Protein AF-A0A7S4CDP2-F1 (afdb_monomer_lite)

Organism: NCBI:txid73025

Secondary structure (DSSP, 8-state):
---PPPPP-HHHHHHHHGGGT-EEEEE-----SS-EEEE-SSEEEEEEE-SS-EEEEETTEEEEEPTT-EEEE-TT-EEEEE-SSS---EEEEEEESSS----HHHHHHHHHHHHHH----EE-S-EEE--TT-SSEEEES--TTSHHHHTT--TTPEEEEETTEE--SHHHHHHHHHHH--TTSEEEEEEEEEPTTSS-EEEEEEEEE-EE------TT------SHHHHHHHHH-HHHHHHHHHHHSTT-SSTTS-EEEHHHHHHHHHHHS-HHHHTT--HHHHHHHHHHH-TT-SSEEETTTHHHHHHHHHHHHHH-

Foldseek 3Di:
DDDWDDFDPPVVVVVVCVVVQWDKDKDKDQQDQDWDKDAAAFWKKKKAFGTAWKWKAWPNDIDIHGHGDIDIDGHRTMMIIGGPDRITMMMMIIHGPADDPDPVVVCCVQCVCCVVPNDWFWDQQWDWDAPVPHQWIFTHRRDCVGQVNVQVDDGRWTWQDKQPHGDSDDVSVVCCSVPPPDQQAWMKTWTWDQDPPDNDIDIDITTTHTHTDPDDQQPPLPDQQPDLVSLVVVLVCLVVLLVVLCSRVPDDVDQQNDWQALVSVVVVCPVRHPPLLVVPCDPVQLVVLQCQQCVVSPRIHTSVSRSSSSSSSSVVSSVD

Sequence (320 aa):
AGKYAPPVDTHAVYEQWRPLGWISGTFSEAVTQDWTRVQCDTAHHLLVAVEQPLIVRCGDAVEHLKPGDEVFVPAGHKYDVRSDFAACRYIFGVQPCTPPVLPMEFVNEAWGPVQAHGLRLPWLGFSVERPKFASVLQLKDVLPGGPAGRMALAEGDELVALAGIDVPGLEAYRRVLRCRVEVGSAVHVHVRRKVPQSDEWMEVAVLVDVEYKEKEPPDCLGTTVASASEAEALTQDKKKLGKIARTLFPKADCDDCQALSRSEFAAFVQSWLPEILTTDLDSKTVAKAFARGDKDRSGYITVRDFPLVLDALLAAAVAA

InterPro domains:
  IPR001478 PDZ domain [PS50106] (124-170)
  IPR001478 PDZ domain [SM00228] (122-195)
  IPR002048 EF-hand domain [PS50222] (281-316)
  IPR011992 EF-hand domain pair [SSF47473] (245-310)
  IPR018247 EF-Hand 1, calcium-binding site [PS00018] (294-306)
  IPR036034 PDZ superfamily [G3DSA:2.30.42.10] (121-203)
  IPR036034 PDZ superfamily [SSF50156] (123-205)

pLDDT: mean 76.2, std 17.27, range [33.62, 98.31]

Structure (mmCIF, N/CA/C/O backbone):
data_AF-A0A7S4CDP2-F1
#
_entry.id   AF-A0A7S4CDP2-F1
#
loop_
_atom_site.group_PDB
_atom_site.id
_atom_site.type_symbol
_atom_site.label_atom_id
_atom_site.label_alt_id
_atom_site.label_comp_id
_atom_site.label_asym_id
_atom_site.label_entity_id
_atom_site.label_seq_id
_atom_site.pdbx_PDB_ins_code
_atom_site.Cartn_x
_atom_site.Cartn_y
_atom_site.Cartn_z
_atom_site.occupancy
_atom_site.B_iso_or_equiv
_atom_site.auth_seq_id
_atom_site.auth_comp_id
_atom_site.auth_asym_id
_atom_site.auth_atom_id
_atom_site.pdbx_PDB_model_num
ATOM 1 N N . ALA A 1 1 ? -11.370 -46.191 -22.308 1.00 38.50 1 ALA A N 1
ATOM 2 C CA . ALA A 1 1 ? -11.655 -44.887 -21.681 1.00 38.50 1 ALA A CA 1
ATOM 3 C C . ALA A 1 1 ? -10.735 -44.745 -20.475 1.00 38.50 1 ALA A C 1
ATOM 5 O O . ALA A 1 1 ? -10.952 -45.418 -19.474 1.00 38.50 1 ALA A O 1
ATOM 6 N N . GLY A 1 2 ? -9.622 -44.024 -20.638 1.00 39.44 2 GLY A N 1
ATOM 7 C CA . GLY A 1 2 ? -8.630 -43.843 -19.577 1.00 39.44 2 GLY A CA 1
ATOM 8 C C . GLY A 1 2 ? -9.199 -42.975 -18.458 1.00 39.44 2 GLY A C 1
ATOM 9 O O . GLY A 1 2 ? -9.919 -42.019 -18.730 1.00 39.44 2 GLY A O 1
ATOM 10 N N . LYS A 1 3 ? -8.915 -43.341 -17.206 1.00 36.97 3 LYS A N 1
ATOM 11 C CA . LYS A 1 3 ? -9.231 -42.533 -16.027 1.00 36.97 3 LYS A CA 1
ATOM 12 C C . LYS A 1 3 ? -8.381 -41.261 -16.082 1.00 36.97 3 LYS A C 1
ATOM 14 O O . LYS A 1 3 ? -7.233 -41.289 -15.650 1.00 36.97 3 LYS A O 1
ATOM 19 N N . TYR A 1 4 ? -8.909 -40.180 -16.645 1.00 45.56 4 TYR A N 1
ATOM 20 C CA . TYR A 1 4 ? -8.346 -38.860 -16.380 1.00 45.56 4 TYR A CA 1
ATOM 21 C C . TYR A 1 4 ? -8.522 -38.582 -14.883 1.00 45.56 4 TYR A C 1
ATOM 23 O O . TYR A 1 4 ? -9.537 -38.976 -14.297 1.00 45.56 4 TYR A O 1
ATOM 31 N N . ALA A 1 5 ? -7.516 -37.981 -14.247 1.00 45.69 5 ALA A N 1
ATOM 32 C CA . ALA A 1 5 ? -7.688 -37.468 -12.895 1.00 45.69 5 ALA A CA 1
ATOM 33 C C . ALA A 1 5 ? -8.883 -36.494 -12.894 1.00 45.69 5 ALA A C 1
ATOM 35 O O . ALA A 1 5 ? -9.152 -35.878 -13.933 1.00 45.69 5 ALA A O 1
ATOM 36 N N . PRO A 1 6 ? -9.635 -36.366 -11.786 1.00 50.75 6 PRO A N 1
ATOM 37 C CA . PRO A 1 6 ? -10.623 -35.301 -11.687 1.00 50.75 6 PRO A CA 1
ATOM 38 C C . PRO A 1 6 ? -9.934 -33.967 -12.015 1.00 50.75 6 PRO A C 1
ATOM 40 O O . PRO A 1 6 ? -8.813 -33.754 -11.545 1.00 50.75 6 PRO A O 1
ATOM 43 N N . PRO A 1 7 ? -10.546 -33.114 -12.856 1.00 57.75 7 PRO A N 1
ATOM 44 C CA . PRO A 1 7 ? -9.942 -31.848 -13.241 1.00 57.75 7 PRO A CA 1
ATOM 45 C C . PRO A 1 7 ? -9.600 -31.062 -11.979 1.00 57.75 7 PRO A C 1
ATOM 47 O O . PRO A 1 7 ? -10.435 -30.931 -11.081 1.00 57.75 7 PRO A O 1
ATOM 50 N N . VAL A 1 8 ? -8.357 -30.586 -11.900 1.00 61.09 8 VAL A N 1
ATOM 51 C CA . VAL A 1 8 ? -7.931 -29.717 -10.805 1.00 61.09 8 VAL A CA 1
ATOM 52 C C . VAL A 1 8 ? -8.802 -28.465 -10.853 1.00 61.09 8 VAL A C 1
ATOM 54 O O . VAL A 1 8 ? -8.907 -27.816 -11.896 1.00 61.09 8 VAL A O 1
ATOM 57 N N . ASP A 1 9 ? -9.452 -28.144 -9.734 1.00 73.44 9 ASP A N 1
ATOM 58 C CA . ASP A 1 9 ? -10.219 -26.912 -9.606 1.00 73.44 9 ASP A CA 1
ATOM 59 C C . ASP A 1 9 ? -9.241 -25.734 -9.632 1.00 73.44 9 ASP A C 1
ATOM 61 O O . ASP A 1 9 ? -8.595 -25.404 -8.635 1.00 73.44 9 ASP A O 1
ATOM 65 N N . THR A 1 10 ? -9.119 -25.112 -10.805 1.00 67.00 10 THR A N 1
ATOM 66 C CA . THR A 1 10 ? -8.245 -23.961 -11.018 1.00 67.00 10 THR A CA 1
ATOM 67 C C . THR A 1 10 ? -8.545 -22.859 -10.006 1.00 67.00 10 THR A C 1
ATOM 69 O O . THR A 1 10 ? -7.612 -22.265 -9.481 1.00 67.00 10 THR A O 1
ATOM 72 N N . HIS A 1 11 ? -9.823 -22.622 -9.673 1.00 70.12 11 HIS A N 1
ATOM 73 C CA . HIS A 1 11 ? -10.229 -21.604 -8.700 1.00 70.12 11 HIS A CA 1
ATOM 74 C C . HIS A 1 11 ? -9.733 -21.940 -7.290 1.00 70.12 11 HIS A C 1
ATOM 76 O O . HIS A 1 11 ? -9.242 -21.060 -6.586 1.00 70.12 11 HIS A O 1
ATOM 82 N N . ALA A 1 12 ? -9.804 -23.207 -6.881 1.00 71.06 12 ALA A N 1
ATOM 83 C CA . ALA A 1 12 ? -9.259 -23.636 -5.595 1.00 71.06 12 ALA A CA 1
ATOM 84 C C . ALA A 1 12 ? -7.734 -23.437 -5.518 1.00 71.06 12 ALA A C 1
ATOM 86 O O . ALA A 1 12 ? -7.234 -22.943 -4.507 1.00 71.06 12 ALA A O 1
ATOM 87 N N . VAL A 1 13 ? -7.002 -23.743 -6.597 1.00 68.44 13 VAL A N 1
ATOM 88 C CA . VAL A 1 13 ? -5.549 -23.496 -6.680 1.00 68.44 13 VAL A CA 1
ATOM 89 C C . VAL A 1 13 ? -5.244 -21.995 -6.611 1.00 68.44 13 VAL A C 1
ATOM 91 O O . VAL A 1 13 ? -4.372 -21.583 -5.847 1.00 68.44 13 VAL A O 1
ATOM 94 N N . TYR A 1 14 ? -6.006 -21.160 -7.329 1.00 69.94 14 TYR A N 1
ATOM 95 C CA . TYR A 1 14 ? -5.896 -19.697 -7.265 1.00 69.94 14 TYR A CA 1
ATOM 96 C C . TYR A 1 14 ? -6.060 -19.165 -5.836 1.00 69.94 14 TYR A C 1
ATOM 98 O O . TYR A 1 14 ? -5.213 -18.408 -5.351 1.00 69.94 14 TYR A O 1
ATOM 106 N N . GLU A 1 15 ? -7.126 -19.575 -5.147 1.00 72.94 15 GLU A N 1
ATOM 107 C CA . GLU A 1 15 ? -7.420 -19.145 -3.777 1.00 72.94 15 GLU A CA 1
ATOM 108 C C . GLU A 1 15 ? -6.393 -19.664 -2.761 1.00 72.94 15 GLU A C 1
ATOM 110 O O . GLU A 1 15 ? -6.084 -18.969 -1.794 1.00 72.94 15 GLU A O 1
ATOM 115 N N . GLN A 1 16 ? -5.791 -20.835 -2.993 1.00 73.56 16 GLN A N 1
ATOM 116 C CA . GLN A 1 16 ? -4.707 -21.355 -2.155 1.00 73.56 16 GLN A CA 1
ATOM 117 C C . GLN A 1 16 ? -3.396 -20.575 -2.340 1.00 73.56 16 GLN A C 1
ATOM 119 O O . GLN A 1 16 ? -2.657 -20.342 -1.382 1.00 73.56 16 GLN A O 1
ATOM 124 N N . TRP A 1 17 ? -3.081 -20.183 -3.571 1.00 72.88 17 TRP A N 1
ATOM 125 C CA . TRP A 1 17 ? -1.803 -19.571 -3.934 1.00 72.88 17 TRP A CA 1
ATOM 126 C C . TRP A 1 17 ? -1.751 -18.064 -3.666 1.00 72.88 17 TRP A C 1
ATOM 128 O O . TRP A 1 17 ? -0.701 -17.518 -3.311 1.00 72.88 17 TRP A O 1
ATOM 138 N N . ARG A 1 18 ? -2.892 -17.380 -3.774 1.00 71.25 18 ARG A N 1
ATOM 139 C CA . ARG A 1 18 ? -2.993 -15.927 -3.601 1.00 71.25 18 ARG A CA 1
ATOM 140 C C . ARG A 1 18 ? -2.529 -15.426 -2.218 1.00 71.25 18 ARG A C 1
ATOM 142 O O . ARG A 1 18 ? -1.779 -14.447 -2.189 1.00 71.25 18 ARG A O 1
ATOM 149 N N . PRO A 1 19 ? -2.880 -16.054 -1.075 1.00 62.00 19 PRO A N 1
ATOM 150 C CA . PRO A 1 19 ? -2.365 -15.663 0.242 1.00 62.00 19 PRO A CA 1
ATOM 151 C C . PRO A 1 19 ? -0.847 -15.827 0.382 1.00 62.00 19 PRO A C 1
ATOM 153 O O . PRO A 1 19 ? -0.227 -15.135 1.185 1.00 62.00 19 PRO A O 1
ATOM 156 N N . LEU A 1 20 ? -0.245 -16.717 -0.412 1.00 64.12 20 LEU A N 1
ATOM 157 C CA . LEU A 1 20 ? 1.190 -17.005 -0.422 1.00 64.12 20 LEU A CA 1
ATOM 158 C C . LEU A 1 20 ? 1.982 -16.052 -1.345 1.00 64.12 20 LEU A C 1
ATOM 160 O O . LEU A 1 20 ? 3.194 -16.200 -1.505 1.00 64.12 20 LEU A O 1
ATOM 164 N N . GLY A 1 21 ? 1.312 -15.058 -1.941 1.00 66.50 21 GLY A N 1
ATOM 165 C CA . GLY A 1 21 ? 1.935 -14.038 -2.788 1.00 66.50 21 GLY A CA 1
ATOM 166 C C . GLY A 1 21 ? 2.213 -14.487 -4.223 1.00 66.50 21 GLY A C 1
ATOM 167 O O . GLY A 1 21 ? 2.986 -13.832 -4.919 1.00 66.50 21 GLY A O 1
ATOM 168 N N . TRP A 1 22 ? 1.601 -15.586 -4.668 1.00 72.19 22 TRP A N 1
ATOM 169 C CA . TRP A 1 22 ? 1.710 -16.069 -6.042 1.00 72.19 22 TRP A CA 1
ATOM 170 C C . TRP A 1 22 ? 0.665 -15.399 -6.936 1.00 72.19 22 TRP A C 1
ATOM 172 O O . TRP A 1 22 ? -0.526 -15.379 -6.618 1.00 72.19 22 TRP A O 1
ATOM 182 N N . ILE A 1 23 ? 1.106 -14.891 -8.085 1.00 71.44 23 ILE A N 1
ATOM 183 C CA . ILE A 1 23 ? 0.232 -14.471 -9.184 1.00 71.44 23 ILE A CA 1
ATOM 184 C C . ILE A 1 23 ? 0.131 -15.652 -10.132 1.00 71.44 23 ILE A C 1
ATOM 186 O O . ILE A 1 23 ? 1.155 -16.119 -10.614 1.00 71.44 23 ILE A O 1
ATOM 190 N N . SER A 1 24 ? -1.065 -16.154 -10.407 1.00 77.50 24 SER A N 1
ATOM 191 C CA . SER A 1 24 ? -1.224 -17.319 -11.277 1.00 77.50 24 SER A CA 1
ATOM 192 C C . SER A 1 24 ? -2.017 -17.014 -12.536 1.00 77.50 24 SER A C 1
ATOM 194 O O . SER A 1 24 ? -2.836 -16.099 -12.578 1.00 77.50 24 SER A O 1
ATOM 196 N N . GLY A 1 25 ? -1.797 -17.829 -13.560 1.00 71.56 25 GLY A N 1
ATOM 197 C CA . GLY A 1 25 ? -2.558 -17.846 -14.798 1.00 71.56 25 GLY A CA 1
ATOM 198 C C . GLY A 1 25 ? -2.749 -19.282 -15.277 1.00 71.56 25 GLY A C 1
ATOM 199 O O . GLY A 1 25 ? -2.046 -20.199 -14.852 1.00 71.56 25 GLY A O 1
ATOM 200 N N . THR A 1 26 ? -3.735 -19.487 -16.143 1.00 69.44 26 THR A N 1
ATOM 201 C CA . THR A 1 26 ? -3.936 -20.776 -16.807 1.00 69.44 26 THR A CA 1
ATOM 202 C C . THR A 1 26 ? -3.362 -20.646 -18.207 1.00 69.44 26 THR A C 1
ATOM 204 O O . THR A 1 26 ? -3.833 -19.811 -18.976 1.00 69.44 26 THR A O 1
ATOM 207 N N . PHE A 1 27 ? -2.360 -21.455 -18.546 1.00 67.69 27 PHE A N 1
ATOM 208 C CA . PHE A 1 27 ? -1.916 -21.573 -19.931 1.00 67.69 27 PHE A CA 1
ATOM 209 C C . PHE A 1 27 ? -2.747 -22.656 -20.614 1.00 67.69 27 PHE A C 1
ATOM 211 O O . PHE A 1 27 ? -2.788 -23.811 -20.183 1.00 67.69 27 PHE A O 1
ATOM 218 N N . SER A 1 28 ? -3.435 -22.259 -21.680 1.00 59.44 28 SER A N 1
ATOM 219 C CA . SER A 1 28 ? -4.129 -23.160 -22.594 1.00 59.44 28 SER A CA 1
ATOM 220 C C . SER A 1 28 ? -3.640 -22.880 -24.007 1.00 59.44 28 SER A C 1
ATOM 222 O O . SER A 1 28 ? -4.351 -22.289 -24.817 1.00 59.44 28 SER A O 1
ATOM 224 N N . GLU A 1 29 ? -2.403 -23.259 -24.295 1.00 56.31 29 GLU A N 1
ATOM 225 C CA . GLU A 1 29 ? -1.978 -23.406 -25.681 1.00 56.31 29 GLU A CA 1
ATOM 226 C C . GLU A 1 29 ? -2.167 -24.861 -26.099 1.00 56.31 29 GLU A C 1
ATOM 228 O O . GLU A 1 29 ? -2.104 -25.782 -25.277 1.00 56.31 29 GLU A O 1
ATOM 233 N N . ALA A 1 30 ? -2.404 -25.082 -27.392 1.00 54.41 30 ALA A N 1
ATOM 234 C CA . ALA A 1 30 ? -2.129 -26.378 -27.983 1.00 54.41 30 ALA A CA 1
ATOM 235 C C . ALA A 1 30 ? -0.618 -26.571 -27.864 1.00 54.41 30 ALA A C 1
ATOM 237 O O . ALA A 1 30 ? 0.128 -26.136 -28.737 1.00 54.41 30 ALA A O 1
ATOM 238 N N . VAL A 1 31 ? -0.166 -27.119 -26.732 1.00 53.53 31 VAL A N 1
ATOM 239 C CA . VAL A 1 31 ? 1.225 -27.514 -26.561 1.00 53.53 31 VAL A CA 1
ATOM 240 C C . VAL A 1 31 ? 1.471 -28.487 -27.697 1.00 53.53 31 VAL A C 1
ATOM 242 O O . VAL A 1 31 ? 0.891 -29.574 -27.741 1.00 53.53 31 VAL A O 1
ATOM 245 N N . THR A 1 32 ? 2.211 -28.029 -28.700 1.00 56.06 32 THR A N 1
ATOM 246 C CA . THR A 1 32 ? 2.576 -28.877 -29.819 1.00 56.06 32 THR A CA 1
ATOM 247 C C . THR A 1 32 ? 3.433 -30.010 -29.255 1.00 56.06 32 THR A C 1
ATOM 249 O O . THR A 1 32 ? 3.913 -29.960 -28.122 1.00 56.06 32 THR A O 1
ATOM 252 N N . GLN A 1 33 ? 3.677 -31.055 -30.038 1.00 65.12 33 GLN A N 1
ATOM 253 C CA . GLN A 1 33 ? 4.660 -32.071 -29.638 1.00 65.12 33 GLN A CA 1
ATOM 254 C C . GLN A 1 33 ? 6.092 -31.500 -29.523 1.00 65.12 33 GLN A C 1
ATOM 256 O O . GLN A 1 33 ? 7.023 -32.240 -29.204 1.00 65.12 33 GLN A O 1
ATOM 261 N N . ASP A 1 34 ? 6.276 -30.199 -29.765 1.00 77.50 34 ASP A N 1
ATOM 262 C CA . ASP A 1 34 ? 7.530 -29.488 -29.613 1.00 77.50 34 ASP A CA 1
ATOM 263 C C . ASP A 1 34 ? 7.663 -28.870 -28.218 1.00 77.50 34 ASP A C 1
ATOM 265 O O . ASP A 1 34 ? 6.706 -28.650 -27.480 1.00 77.50 34 ASP A O 1
ATOM 269 N N . TRP A 1 35 ? 8.907 -28.596 -27.846 1.00 81.75 35 TRP A N 1
ATOM 270 C CA . TRP A 1 35 ? 9.231 -27.944 -26.588 1.00 81.75 35 TRP A CA 1
ATOM 271 C C . TRP A 1 35 ? 8.933 -26.445 -26.661 1.00 81.75 35 TRP A C 1
ATOM 273 O O . TRP A 1 35 ? 9.545 -25.731 -27.457 1.00 81.75 35 TRP A O 1
ATOM 283 N N . THR A 1 36 ? 8.082 -25.952 -25.764 1.00 82.31 36 THR A N 1
ATOM 284 C CA . THR A 1 36 ? 7.894 -24.516 -25.543 1.00 82.31 36 THR A CA 1
ATOM 285 C C . THR A 1 36 ? 8.894 -24.039 -24.501 1.00 82.31 36 THR A C 1
ATOM 287 O O . THR A 1 36 ? 8.841 -24.448 -23.341 1.00 82.31 36 THR A O 1
ATOM 290 N N . ARG A 1 37 ? 9.820 -23.166 -24.904 1.00 85.94 37 ARG A N 1
ATOM 291 C CA . ARG A 1 37 ? 10.807 -22.576 -23.995 1.00 85.94 37 ARG A CA 1
ATOM 292 C C . ARG A 1 37 ? 10.212 -21.400 -23.234 1.00 85.94 37 ARG A C 1
ATOM 294 O O . ARG A 1 37 ? 9.768 -20.433 -23.845 1.00 85.94 37 ARG A O 1
ATOM 301 N N . VAL A 1 38 ? 10.322 -21.439 -21.912 1.00 82.00 38 VAL A N 1
ATOM 302 C CA . VAL A 1 38 ? 9.966 -20.339 -21.018 1.00 82.00 38 VAL A CA 1
ATOM 303 C C . VAL A 1 38 ? 11.221 -19.842 -20.303 1.00 82.00 38 VAL A C 1
ATOM 305 O O . VAL A 1 38 ? 12.001 -20.607 -19.731 1.00 82.00 38 VAL A O 1
ATOM 308 N N . GLN A 1 39 ? 11.434 -18.531 -20.347 1.00 79.69 39 GLN A N 1
ATOM 309 C CA . GLN A 1 39 ? 12.517 -17.865 -19.634 1.00 79.69 39 GLN A CA 1
ATOM 310 C C . GLN A 1 39 ? 11.912 -16.957 -18.571 1.00 79.69 39 GLN A C 1
ATOM 312 O O . GLN A 1 39 ? 11.115 -16.081 -18.902 1.00 79.69 39 GLN A O 1
ATOM 317 N N . CYS A 1 40 ? 12.303 -17.157 -17.311 1.00 70.38 40 CYS A N 1
ATOM 318 C CA . CYS A 1 40 ? 11.934 -16.246 -16.241 1.00 70.38 40 CYS A CA 1
ATOM 319 C C . CYS A 1 40 ? 13.163 -15.759 -15.479 1.00 70.38 40 CYS A C 1
ATOM 321 O O . CYS A 1 40 ? 13.754 -16.469 -14.666 1.00 70.38 40 CYS A O 1
ATOM 323 N N . ASP A 1 41 ? 13.542 -14.515 -15.752 1.00 74.25 41 ASP A N 1
ATOM 324 C CA . ASP A 1 41 ? 14.767 -13.930 -15.211 1.00 74.25 41 ASP A CA 1
ATOM 325 C C . ASP A 1 41 ? 14.581 -13.382 -13.786 1.00 74.25 41 ASP A C 1
ATOM 327 O O . ASP A 1 41 ? 15.553 -13.246 -13.048 1.00 74.25 41 ASP A O 1
ATOM 331 N N . THR A 1 42 ? 13.345 -13.072 -13.378 1.00 71.69 42 THR A N 1
ATOM 332 C CA . THR A 1 42 ? 13.071 -12.253 -12.179 1.00 71.69 42 THR A CA 1
ATOM 333 C C . THR A 1 42 ? 12.080 -12.858 -11.185 1.00 71.69 42 THR A C 1
ATOM 335 O O . THR A 1 42 ? 11.855 -12.269 -10.122 1.00 71.69 42 THR A O 1
ATOM 338 N N . ALA A 1 43 ? 11.490 -14.018 -11.481 1.00 77.56 43 ALA A N 1
ATOM 339 C CA . ALA A 1 43 ? 10.484 -14.621 -10.616 1.00 77.56 43 ALA A CA 1
ATOM 340 C C . ALA A 1 43 ? 10.572 -16.147 -10.547 1.00 77.56 43 ALA A C 1
ATOM 342 O O . ALA A 1 43 ? 10.967 -16.818 -11.500 1.00 77.56 43 ALA A O 1
ATOM 343 N N . HIS A 1 44 ? 10.197 -16.685 -9.390 1.00 78.06 44 HIS A N 1
ATOM 344 C CA . HIS A 1 44 ? 9.993 -18.110 -9.199 1.00 78.06 44 HIS A CA 1
ATOM 345 C C . HIS A 1 44 ? 8.725 -18.543 -9.916 1.00 78.06 44 HIS A C 1
ATOM 347 O O . HIS A 1 44 ? 7.724 -17.828 -9.895 1.00 78.06 44 HIS A O 1
ATOM 353 N N . HIS A 1 45 ? 8.773 -19.714 -10.532 1.00 82.38 45 HIS A N 1
ATOM 354 C CA . HIS A 1 45 ? 7.636 -20.324 -11.192 1.00 82.38 45 HIS A CA 1
ATOM 355 C C . HIS A 1 45 ? 7.192 -21.566 -10.424 1.00 82.38 45 HIS A C 1
ATOM 357 O O . HIS A 1 45 ? 8.023 -22.346 -9.968 1.00 82.38 45 HIS A O 1
ATOM 363 N N . LEU A 1 46 ? 5.886 -21.761 -10.312 1.00 83.56 46 LEU A N 1
ATOM 364 C CA . LEU A 1 46 ? 5.272 -22.993 -9.831 1.00 83.56 46 LEU A CA 1
ATOM 365 C C . LEU A 1 46 ? 4.324 -23.486 -10.918 1.00 83.56 46 LEU A C 1
ATOM 367 O O . LEU A 1 46 ? 3.436 -22.753 -11.340 1.00 83.56 46 LEU A O 1
ATOM 371 N N . LEU A 1 47 ? 4.545 -24.689 -11.428 1.00 85.81 47 LEU A N 1
ATOM 372 C CA . LEU A 1 47 ? 3.769 -25.261 -12.527 1.00 85.81 47 LEU A CA 1
ATOM 373 C C . LEU A 1 47 ? 2.936 -26.415 -11.985 1.00 85.81 47 LEU A C 1
ATOM 375 O O . LEU A 1 47 ? 3.501 -27.288 -11.334 1.00 85.81 47 LEU A O 1
ATOM 379 N N . VAL A 1 48 ? 1.639 -26.448 -12.294 1.00 83.44 48 VAL A N 1
ATOM 380 C CA . VAL A 1 48 ? 0.748 -27.574 -11.964 1.00 83.44 48 VAL A CA 1
ATOM 381 C C . VAL A 1 48 ? 0.145 -28.133 -13.236 1.00 83.44 48 VAL A C 1
ATOM 383 O O . VAL A 1 48 ? -0.521 -27.410 -13.983 1.00 83.44 48 VAL A O 1
ATOM 386 N N . ALA A 1 49 ? 0.331 -29.427 -13.473 1.00 84.62 49 ALA A N 1
ATOM 387 C CA . ALA A 1 49 ? -0.389 -30.119 -14.535 1.00 84.62 49 ALA A CA 1
ATOM 388 C C . ALA A 1 49 ? -1.871 -30.257 -14.139 1.00 84.62 49 ALA A C 1
ATOM 390 O O . ALA A 1 49 ? -2.178 -30.787 -13.076 1.00 84.62 49 ALA A O 1
ATOM 391 N N . VAL A 1 50 ? -2.808 -29.780 -14.967 1.00 78.00 50 VAL A N 1
ATOM 392 C CA . VAL A 1 50 ? -4.244 -29.746 -14.603 1.00 78.00 50 VAL A CA 1
ATOM 393 C C . VAL A 1 50 ? -4.992 -30.939 -15.181 1.00 78.00 50 VAL A C 1
ATOM 395 O O . VAL A 1 50 ? -5.702 -31.635 -14.462 1.00 78.00 50 VAL A O 1
ATOM 398 N N . GLU A 1 51 ? -4.859 -31.167 -16.489 1.00 77.81 51 GLU A N 1
ATOM 399 C CA . GLU A 1 51 ? -5.699 -32.133 -17.215 1.00 77.81 51 GLU A CA 1
ATOM 400 C C . GLU A 1 51 ? -4.893 -33.283 -17.824 1.00 77.81 51 GLU A C 1
ATOM 402 O O . GLU A 1 51 ? -5.349 -34.427 -17.830 1.00 77.81 51 GLU A O 1
ATOM 407 N N . GLN A 1 52 ? -3.692 -32.993 -18.329 1.00 84.19 52 GLN A N 1
ATOM 408 C CA . GLN A 1 52 ? -2.815 -33.965 -18.980 1.00 84.19 52 GLN A CA 1
ATOM 409 C C . GLN A 1 52 ? -1.417 -33.927 -18.363 1.00 84.19 52 GLN A C 1
ATOM 411 O O . GLN A 1 52 ? -1.029 -32.900 -17.802 1.00 84.19 52 GLN A O 1
ATOM 416 N N . PRO A 1 53 ? -0.651 -35.025 -18.473 1.00 87.38 53 PRO A N 1
ATOM 417 C CA . PRO A 1 53 ? 0.748 -35.024 -18.099 1.00 87.38 53 PRO A CA 1
ATOM 418 C C . PRO A 1 53 ? 1.543 -33.916 -18.798 1.00 87.38 53 PRO A C 1
ATOM 420 O O . PRO A 1 53 ? 1.390 -33.684 -20.005 1.00 87.38 53 PRO A O 1
ATOM 423 N N . LEU A 1 54 ? 2.419 -33.275 -18.029 1.00 89.00 54 LEU A N 1
ATOM 424 C CA . LEU A 1 54 ? 3.337 -32.246 -18.497 1.00 89.00 54 LEU A CA 1
ATOM 425 C C . LEU A 1 54 ? 4.768 -32.740 -18.299 1.00 89.00 54 LEU A C 1
ATOM 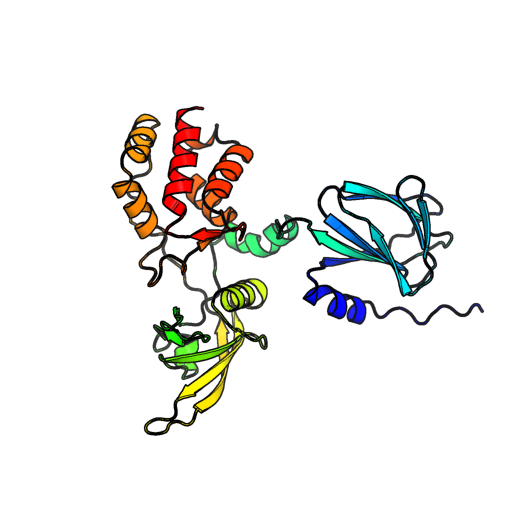427 O O . LEU A 1 54 ? 5.114 -33.253 -17.239 1.00 89.00 54 LEU A O 1
ATOM 431 N N . ILE A 1 55 ? 5.605 -32.583 -19.314 1.00 91.75 55 ILE A N 1
ATOM 432 C CA . ILE A 1 55 ? 7.037 -32.845 -19.219 1.00 91.75 55 ILE A CA 1
ATOM 433 C C . ILE A 1 55 ? 7.725 -31.495 -19.092 1.00 91.75 55 ILE A C 1
ATOM 435 O O . ILE A 1 55 ? 7.576 -30.635 -19.961 1.00 91.75 55 ILE A O 1
ATOM 439 N N . VAL A 1 56 ? 8.471 -31.309 -18.009 1.00 91.19 56 VAL A N 1
ATOM 440 C CA . VAL A 1 56 ? 9.200 -30.073 -17.727 1.00 91.19 56 VAL A CA 1
ATOM 441 C C . VAL A 1 56 ? 10.686 -30.381 -17.735 1.00 91.19 56 VAL A C 1
ATOM 443 O O . VAL A 1 56 ? 11.149 -31.254 -17.009 1.00 91.19 56 VAL A O 1
ATOM 446 N N . ARG A 1 57 ? 11.448 -29.663 -18.555 1.00 93.06 57 ARG A N 1
ATOM 447 C CA . ARG A 1 57 ? 12.907 -29.757 -18.594 1.00 93.06 57 ARG A CA 1
ATOM 448 C C . ARG A 1 57 ? 13.519 -28.465 -18.083 1.00 93.06 57 ARG A C 1
ATOM 450 O O . ARG A 1 57 ? 13.282 -27.418 -18.669 1.00 93.06 57 ARG A O 1
ATOM 457 N N . CYS A 1 58 ? 14.348 -28.531 -17.049 1.00 90.56 58 CYS A N 1
ATOM 458 C CA . CYS A 1 58 ? 15.082 -27.384 -16.514 1.00 90.56 58 CYS A CA 1
ATOM 459 C C . CYS A 1 58 ? 16.578 -27.719 -16.473 1.00 90.56 58 CYS A C 1
ATOM 461 O O . CYS A 1 58 ? 17.034 -28.478 -15.619 1.00 90.56 58 CYS A O 1
ATOM 463 N N . GLY A 1 59 ? 17.349 -27.181 -17.424 1.00 88.38 59 GLY A N 1
ATOM 464 C CA . GLY A 1 59 ? 18.723 -27.634 -17.662 1.00 88.38 59 GLY A CA 1
ATOM 465 C C . GLY A 1 59 ? 18.752 -29.099 -18.116 1.00 88.38 59 GLY A C 1
ATOM 466 O O . GLY A 1 59 ? 18.063 -29.454 -19.074 1.00 88.38 59 GLY A O 1
ATOM 467 N N . ASP A 1 60 ? 19.517 -29.934 -17.411 1.00 89.94 60 ASP A N 1
ATOM 468 C CA . ASP A 1 60 ? 19.622 -31.378 -17.678 1.00 89.94 60 ASP A CA 1
ATOM 469 C C . ASP A 1 60 ? 18.554 -32.212 -16.945 1.00 89.94 60 ASP A C 1
ATOM 471 O O . ASP A 1 60 ? 18.383 -33.396 -17.238 1.00 89.94 60 ASP A O 1
ATOM 475 N N . ALA A 1 61 ? 17.824 -31.614 -15.996 1.00 90.69 61 ALA A N 1
ATOM 476 C CA . ALA A 1 61 ? 16.759 -32.292 -15.265 1.00 90.69 61 ALA A CA 1
ATOM 477 C C . ALA A 1 61 ? 15.473 -32.343 -16.102 1.00 90.69 61 ALA A C 1
ATOM 479 O O . ALA A 1 61 ? 15.068 -31.335 -16.688 1.00 90.69 61 ALA A O 1
ATOM 480 N N . VAL A 1 62 ? 14.825 -33.509 -16.132 1.00 94.00 62 VAL A N 1
ATOM 481 C CA . VAL A 1 62 ? 13.543 -33.736 -16.808 1.00 94.00 62 VAL A CA 1
ATOM 482 C C . VAL A 1 62 ? 12.569 -34.349 -15.811 1.00 94.00 62 VAL A C 1
ATOM 484 O O . VAL A 1 62 ? 12.817 -35.433 -15.293 1.00 94.00 62 VAL A O 1
ATOM 487 N N . GLU A 1 63 ? 11.456 -33.662 -15.585 1.00 93.50 63 GLU A N 1
ATOM 488 C CA . GLU A 1 63 ? 10.384 -34.074 -14.685 1.00 93.50 63 GLU A CA 1
ATOM 489 C C . GLU A 1 63 ? 9.113 -34.397 -15.474 1.00 93.50 63 GLU A C 1
ATOM 491 O O . GLU A 1 63 ? 8.743 -33.691 -16.415 1.00 93.50 63 GLU A O 1
ATOM 496 N N . HIS A 1 64 ? 8.436 -35.474 -15.076 1.00 93.19 64 HIS A N 1
ATOM 497 C CA . HIS A 1 64 ? 7.179 -35.927 -15.670 1.00 93.19 64 HIS A CA 1
ATOM 498 C C . HIS A 1 64 ? 6.043 -35.727 -14.668 1.00 93.19 64 HIS A C 1
ATOM 500 O O . HIS A 1 64 ? 5.832 -36.557 -13.785 1.00 93.19 64 HIS A O 1
ATOM 506 N N . LEU A 1 65 ? 5.303 -34.636 -14.827 1.00 89.06 65 LEU A N 1
ATOM 507 C CA . LEU A 1 65 ? 4.194 -34.266 -13.956 1.00 89.06 65 LEU A CA 1
ATOM 508 C C . LEU A 1 65 ? 2.926 -34.981 -14.398 1.00 89.06 65 LEU A C 1
ATOM 510 O O . LEU A 1 65 ? 2.540 -34.913 -15.567 1.00 89.06 65 LEU A O 1
ATOM 514 N N . LYS A 1 66 ? 2.250 -35.645 -13.467 1.00 89.25 66 LYS A N 1
ATOM 515 C CA . LYS A 1 66 ? 0.871 -36.111 -13.639 1.00 89.25 66 LYS A CA 1
ATOM 516 C C . LYS A 1 66 ? -0.097 -34.990 -13.253 1.00 89.25 66 LYS A C 1
ATOM 518 O O . LYS A 1 66 ? 0.298 -34.071 -12.545 1.00 89.25 66 LYS A O 1
ATOM 523 N N . PRO A 1 67 ? -1.373 -35.056 -13.670 1.00 86.12 67 PRO A N 1
ATOM 524 C CA . PRO A 1 67 ? -2.379 -34.112 -13.195 1.00 86.12 67 PRO A CA 1
ATOM 525 C C . PRO A 1 67 ? -2.406 -34.017 -11.660 1.00 86.12 67 PRO A C 1
ATOM 527 O O . PRO A 1 67 ? -2.556 -35.036 -10.984 1.00 86.12 67 PRO A O 1
ATOM 530 N N . GLY A 1 68 ? -2.257 -32.800 -11.140 1.00 77.38 68 GLY A N 1
ATOM 531 C CA . GLY A 1 68 ? -2.133 -32.482 -9.717 1.00 77.38 68 GLY A CA 1
ATOM 532 C C . GLY A 1 68 ? -0.696 -32.400 -9.188 1.00 77.38 68 GLY A C 1
ATOM 533 O O . GLY A 1 68 ? -0.507 -31.868 -8.099 1.00 77.38 68 GLY A O 1
ATOM 534 N N . ASP A 1 69 ? 0.306 -32.878 -9.932 1.00 84.50 69 ASP A N 1
ATOM 535 C CA . ASP A 1 69 ? 1.710 -32.717 -9.547 1.00 84.50 69 ASP A CA 1
ATOM 536 C C . ASP A 1 69 ? 2.164 -31.271 -9.785 1.00 84.50 69 ASP A C 1
ATOM 538 O O . ASP A 1 69 ? 1.784 -30.633 -10.777 1.00 84.50 69 ASP A O 1
ATOM 542 N N . GLU A 1 70 ? 3.024 -30.783 -8.890 1.00 84.81 70 GLU A N 1
ATOM 543 C CA . GLU A 1 70 ? 3.602 -29.443 -8.943 1.00 84.81 70 GLU A CA 1
ATOM 544 C C . GLU A 1 70 ? 5.122 -29.508 -9.147 1.00 84.81 70 GLU A C 1
ATOM 546 O O . GLU A 1 70 ? 5.797 -30.362 -8.568 1.00 84.81 70 GLU A O 1
ATOM 551 N N . VAL A 1 71 ? 5.686 -28.573 -9.916 1.00 87.38 71 VAL A N 1
ATOM 552 C CA . VAL A 1 71 ? 7.140 -28.355 -9.958 1.00 87.38 71 VAL A CA 1
ATOM 553 C C . VAL A 1 71 ? 7.486 -26.887 -9.780 1.00 87.38 71 VAL A C 1
ATOM 555 O O . VAL A 1 71 ? 6.900 -25.999 -10.402 1.00 87.38 71 VAL A O 1
ATOM 558 N N . PHE A 1 72 ? 8.471 -26.645 -8.923 1.00 85.75 72 PHE A N 1
ATOM 559 C CA . PHE A 1 72 ? 9.019 -25.325 -8.662 1.00 85.75 72 PHE A CA 1
ATOM 560 C C . PHE A 1 72 ? 10.255 -25.084 -9.529 1.00 85.75 72 PHE A C 1
ATOM 562 O O . PHE A 1 72 ? 11.211 -25.860 -9.493 1.00 85.75 72 PHE A O 1
ATOM 569 N N . VAL A 1 73 ? 10.260 -23.978 -10.266 1.00 83.38 73 VAL A N 1
ATOM 570 C CA . VAL A 1 73 ? 11.406 -23.509 -11.044 1.00 83.38 73 VAL A CA 1
ATOM 571 C C . VAL A 1 73 ? 11.913 -22.201 -10.426 1.00 83.38 73 VAL A C 1
ATOM 573 O O . VAL A 1 73 ? 11.191 -21.199 -10.424 1.00 83.38 73 VAL A O 1
ATOM 576 N N . PRO A 1 74 ? 13.141 -22.168 -9.878 1.00 78.06 74 PRO A N 1
ATOM 577 C CA . PRO A 1 74 ? 13.692 -20.954 -9.290 1.00 78.06 74 PRO A CA 1
ATOM 578 C C . PRO A 1 74 ? 13.890 -19.845 -10.333 1.00 78.06 74 PRO A C 1
ATOM 580 O O . PRO A 1 74 ? 14.162 -20.126 -11.499 1.00 78.06 74 PRO A O 1
ATOM 583 N N . ALA A 1 75 ? 13.844 -18.580 -9.911 1.00 79.62 75 ALA A N 1
ATOM 584 C CA . ALA A 1 75 ? 14.158 -17.469 -10.805 1.00 79.62 75 ALA A CA 1
ATOM 585 C C . ALA A 1 75 ? 15.562 -17.571 -11.406 1.00 79.62 75 ALA A C 1
ATOM 587 O O . ALA A 1 75 ? 16.474 -18.175 -10.829 1.00 79.62 75 ALA A O 1
ATOM 588 N N . GLY A 1 76 ? 15.722 -16.970 -12.584 1.00 80.19 76 GLY A N 1
ATOM 589 C CA . GLY A 1 76 ? 16.962 -17.005 -13.354 1.00 80.19 76 GLY A CA 1
ATOM 590 C C . GLY A 1 76 ? 17.189 -18.325 -14.092 1.00 80.19 76 GLY A C 1
ATOM 591 O O . GLY A 1 76 ? 18.189 -18.456 -14.797 1.00 80.19 76 GLY A O 1
ATOM 592 N N . HIS A 1 77 ? 16.279 -19.297 -13.961 1.00 84.19 77 HIS A N 1
ATOM 593 C CA . HIS A 1 77 ? 16.350 -20.559 -14.686 1.00 84.19 77 HIS A CA 1
ATOM 594 C C . HIS A 1 77 ? 15.465 -20.527 -15.931 1.00 84.19 77 HIS A C 1
ATOM 596 O O . HIS A 1 77 ? 14.373 -19.955 -15.957 1.00 84.19 77 HIS A O 1
ATOM 602 N N . LYS A 1 78 ? 15.961 -21.174 -16.985 1.00 88.69 78 LYS A N 1
ATOM 603 C CA . LYS A 1 78 ? 15.197 -21.449 -18.201 1.00 88.69 78 LYS A CA 1
ATOM 604 C C . LYS A 1 78 ? 14.655 -22.860 -18.105 1.00 88.69 78 LYS A C 1
ATOM 606 O O . LYS A 1 78 ? 15.396 -23.774 -17.736 1.00 88.69 78 LYS A O 1
ATOM 611 N N . TYR A 1 79 ? 13.399 -23.031 -18.480 1.00 90.31 79 TYR A N 1
ATOM 612 C CA . TYR A 1 79 ? 12.791 -24.344 -18.564 1.00 90.31 79 TYR A CA 1
ATOM 613 C C . TYR A 1 79 ? 12.006 -24.474 -19.863 1.00 90.31 79 TYR A C 1
ATOM 615 O O . TYR A 1 79 ? 11.519 -23.496 -20.424 1.00 90.31 79 TYR A O 1
ATOM 623 N N . ASP A 1 80 ? 11.920 -25.694 -20.359 1.00 90.50 80 ASP A N 1
ATOM 624 C CA . ASP A 1 80 ? 11.111 -26.046 -21.507 1.00 90.50 80 ASP A CA 1
ATOM 625 C C . ASP A 1 80 ? 9.936 -26.899 -21.012 1.00 90.50 80 ASP A C 1
ATOM 627 O O . ASP A 1 80 ? 10.109 -27.753 -20.139 1.00 90.50 80 ASP A O 1
ATOM 631 N N . VAL A 1 81 ? 8.746 -26.684 -21.563 1.00 88.94 81 VAL A N 1
ATOM 632 C CA . VAL A 1 81 ? 7.558 -27.497 -21.278 1.00 88.94 81 VAL A CA 1
ATOM 633 C C . VAL A 1 81 ? 7.074 -28.183 -22.543 1.00 88.94 81 VAL A C 1
ATOM 635 O O . VAL A 1 81 ? 7.132 -27.613 -23.632 1.00 88.94 81 VAL A O 1
ATOM 638 N N . ARG A 1 82 ? 6.607 -29.420 -22.402 1.00 88.31 82 ARG A N 1
ATOM 639 C CA . ARG A 1 82 ? 6.014 -30.208 -23.484 1.00 88.31 82 ARG A CA 1
ATOM 640 C C . ARG A 1 82 ? 4.863 -31.038 -22.941 1.00 88.31 82 ARG A C 1
ATOM 642 O O . ARG A 1 82 ? 4.908 -31.500 -21.803 1.00 88.31 82 ARG A O 1
ATOM 649 N N . SER A 1 83 ? 3.863 -31.291 -23.772 1.00 84.88 83 SER A N 1
ATOM 650 C CA . SER A 1 83 ? 2.902 -32.363 -23.546 1.00 84.88 83 SER A CA 1
ATOM 651 C C . SER A 1 83 ? 2.923 -33.301 -24.742 1.00 84.88 83 SER A C 1
ATOM 653 O O . SER A 1 83 ? 3.034 -32.866 -25.883 1.00 84.88 83 SER A O 1
ATOM 655 N N . ASP A 1 84 ? 2.811 -34.600 -24.484 1.00 82.31 84 ASP A N 1
ATOM 656 C CA . ASP A 1 84 ? 2.673 -35.591 -25.556 1.00 82.31 84 ASP A CA 1
ATOM 657 C C . ASP A 1 84 ? 1.224 -35.644 -26.095 1.00 82.31 84 ASP A C 1
ATOM 659 O O . ASP A 1 84 ? 0.916 -36.401 -27.018 1.00 82.31 84 ASP A O 1
ATOM 663 N N . PHE A 1 85 ? 0.324 -34.831 -25.527 1.00 78.75 85 PHE A N 1
ATOM 664 C CA . PHE A 1 85 ? -1.087 -34.731 -25.883 1.00 78.75 85 PHE A CA 1
ATOM 665 C C . PHE A 1 85 ? -1.356 -33.477 -26.716 1.00 78.75 85 PHE A C 1
ATOM 667 O O . PHE A 1 85 ? -0.772 -32.427 -26.482 1.00 78.75 85 PHE A O 1
ATOM 674 N N . ALA A 1 86 ? -2.303 -33.572 -27.654 1.00 68.62 86 ALA A N 1
ATOM 675 C CA . ALA A 1 86 ? -2.637 -32.491 -28.590 1.00 68.62 86 ALA A CA 1
ATOM 676 C C . ALA A 1 86 ? -3.174 -31.205 -27.923 1.00 68.62 86 ALA A C 1
ATOM 678 O O . ALA A 1 86 ? -3.201 -30.150 -28.550 1.00 68.62 86 ALA A O 1
ATOM 679 N N . ALA A 1 87 ? -3.627 -31.298 -26.672 1.00 68.50 87 ALA A N 1
ATOM 680 C CA . ALA A 1 87 ? -4.018 -30.162 -25.853 1.00 68.50 87 ALA A CA 1
ATOM 681 C C . ALA A 1 87 ? -3.665 -30.461 -24.394 1.00 68.50 87 ALA A C 1
ATOM 683 O O . ALA A 1 87 ? -4.016 -31.521 -23.870 1.00 68.50 87 ALA A O 1
ATOM 684 N N . CYS A 1 88 ? -2.986 -29.522 -23.740 1.00 68.31 88 CYS A N 1
ATOM 685 C CA . CYS A 1 88 ? -2.652 -29.605 -22.328 1.00 68.31 88 CYS A CA 1
ATOM 686 C C . CYS A 1 88 ? -2.960 -28.266 -21.667 1.00 68.31 88 CYS A C 1
ATOM 688 O O . CYS A 1 88 ? -2.593 -27.213 -22.183 1.00 68.31 88 CYS A O 1
ATOM 690 N N . ARG A 1 89 ? -3.619 -28.317 -20.509 1.00 72.75 89 ARG A N 1
ATOM 691 C CA . ARG A 1 89 ? -3.796 -27.161 -19.631 1.00 72.75 89 ARG A CA 1
ATOM 692 C C . ARG A 1 89 ? -2.915 -27.341 -18.410 1.00 72.75 89 ARG A C 1
ATOM 694 O O . ARG A 1 89 ? -2.922 -28.407 -17.788 1.00 72.75 89 ARG A O 1
ATOM 701 N N . TYR A 1 90 ? -2.167 -26.301 -18.078 1.00 75.12 90 TYR A N 1
ATOM 702 C CA . TYR A 1 90 ? -1.405 -26.228 -16.840 1.00 75.12 90 TYR A CA 1
ATOM 703 C C . TYR A 1 90 ? -1.574 -24.845 -16.208 1.00 75.12 90 TYR A C 1
ATOM 705 O O . TYR A 1 90 ? -1.771 -23.841 -16.900 1.00 75.12 90 TYR A O 1
ATOM 713 N N . ILE A 1 91 ? -1.543 -24.803 -14.879 1.00 75.44 91 ILE A N 1
ATOM 714 C CA . ILE A 1 91 ? -1.522 -23.551 -14.120 1.00 75.44 91 ILE A CA 1
ATOM 715 C C . ILE A 1 91 ? -0.060 -23.182 -13.922 1.00 75.44 91 ILE A C 1
A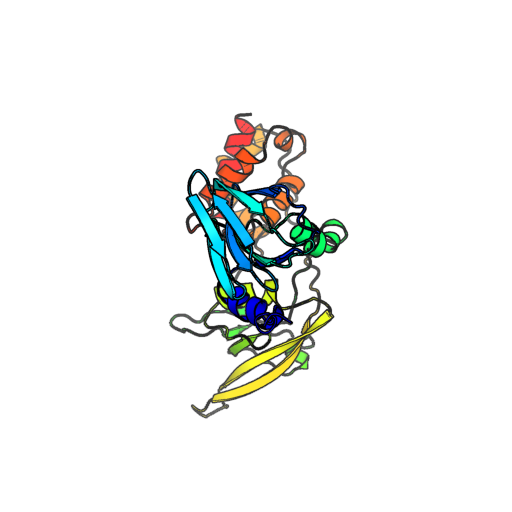TOM 717 O O . ILE A 1 91 ? 0.759 -24.037 -13.584 1.00 75.44 91 ILE A O 1
ATOM 721 N N . PHE A 1 92 ? 0.269 -21.914 -14.128 1.00 79.12 92 PHE A N 1
ATOM 722 C CA . PHE A 1 92 ? 1.560 -21.363 -13.746 1.00 79.12 92 PHE A CA 1
ATOM 723 C C . PHE A 1 92 ? 1.341 -20.307 -12.669 1.00 79.12 92 PHE A C 1
ATOM 725 O O . PHE A 1 92 ? 0.429 -19.490 -12.764 1.00 79.12 92 PHE A O 1
ATOM 732 N N . GLY A 1 93 ? 2.164 -20.344 -11.633 1.00 77.50 93 GLY A N 1
ATOM 733 C CA . GLY A 1 93 ? 2.242 -19.361 -10.567 1.00 77.50 93 GLY A CA 1
ATOM 734 C C . GLY A 1 93 ? 3.574 -18.651 -10.670 1.00 77.50 93 GLY A C 1
ATOM 735 O O . GLY A 1 93 ? 4.590 -19.287 -10.925 1.00 77.50 93 GLY A O 1
ATOM 736 N N . VAL A 1 94 ? 3.573 -17.344 -10.456 1.00 75.88 94 VAL A N 1
ATOM 737 C CA . VAL A 1 94 ? 4.745 -16.481 -10.466 1.00 75.88 94 VAL A CA 1
ATOM 738 C C . VAL A 1 94 ? 4.865 -15.819 -9.099 1.00 75.88 94 VAL A C 1
ATOM 740 O O . VAL A 1 94 ? 3.946 -15.124 -8.659 1.00 75.88 94 VAL A O 1
ATOM 743 N N . GLN A 1 95 ? 5.997 -16.020 -8.431 1.00 75.88 95 GLN A N 1
ATOM 744 C CA . GLN A 1 95 ? 6.343 -15.339 -7.185 1.00 75.88 95 GLN A CA 1
ATOM 745 C C . GLN A 1 95 ? 7.628 -14.525 -7.406 1.00 75.88 95 GLN A C 1
ATOM 747 O O . GLN A 1 95 ? 8.701 -15.109 -7.580 1.00 75.88 95 GLN A O 1
ATOM 752 N N . PRO A 1 96 ? 7.561 -13.184 -7.451 1.00 64.69 96 PRO A N 1
ATOM 753 C CA . PRO A 1 96 ? 8.738 -12.357 -7.701 1.00 64.69 96 PRO A CA 1
ATOM 754 C C . PRO A 1 96 ? 9.757 -12.465 -6.553 1.00 64.69 96 PRO A C 1
ATOM 756 O O . PRO A 1 96 ? 9.389 -12.458 -5.380 1.00 64.69 96 PRO A O 1
ATOM 759 N N . CYS A 1 97 ? 11.052 -12.543 -6.884 1.00 45.31 97 CYS A N 1
ATOM 760 C CA . CYS A 1 97 ? 12.147 -12.684 -5.901 1.00 45.31 97 CYS A CA 1
ATOM 761 C C . CYS A 1 97 ? 12.447 -11.402 -5.107 1.00 45.31 97 CYS A C 1
ATOM 763 O O . CYS A 1 97 ? 13.231 -11.408 -4.159 1.00 45.31 97 CYS A O 1
ATOM 765 N N . THR A 1 98 ? 11.836 -10.294 -5.509 1.00 47.34 98 THR A N 1
ATOM 766 C CA . THR A 1 98 ? 11.842 -8.997 -4.830 1.00 47.34 98 THR A CA 1
ATOM 767 C C . THR A 1 98 ? 10.394 -8.588 -4.565 1.00 47.34 98 THR A C 1
ATOM 769 O O . THR A 1 98 ? 9.536 -8.939 -5.380 1.00 47.34 98 THR A O 1
ATOM 772 N N . PRO A 1 99 ? 10.089 -7.844 -3.478 1.00 36.12 99 PRO A N 1
ATOM 773 C CA . PRO A 1 99 ? 8.744 -7.302 -3.285 1.00 36.12 99 PRO A CA 1
ATOM 774 C C . PRO A 1 99 ? 8.328 -6.573 -4.574 1.00 36.12 99 PRO A C 1
ATOM 776 O O . PRO A 1 99 ? 9.171 -5.921 -5.201 1.00 36.12 99 PRO A O 1
ATOM 779 N N . PRO A 1 100 ? 7.096 -6.793 -5.058 1.00 39.16 100 PRO A N 1
ATOM 780 C CA . PRO A 1 100 ? 6.791 -6.732 -6.479 1.00 39.16 100 PRO A CA 1
ATOM 781 C C . PRO A 1 100 ? 7.057 -5.341 -7.060 1.00 39.16 100 PRO A C 1
ATOM 783 O O . PRO A 1 100 ? 6.489 -4.348 -6.611 1.00 39.16 100 PRO A O 1
ATOM 786 N N . VAL A 1 101 ? 7.849 -5.287 -8.133 1.00 43.25 101 VAL A N 1
ATOM 787 C CA . VAL A 1 101 ? 7.593 -4.309 -9.193 1.00 43.25 101 VAL A CA 1
ATOM 788 C C . VAL A 1 101 ? 6.385 -4.875 -9.934 1.00 43.25 101 VAL A C 1
ATOM 790 O O . VAL A 1 101 ? 6.489 -5.927 -10.561 1.00 43.25 101 VAL A O 1
ATOM 793 N N . LEU A 1 102 ? 5.219 -4.255 -9.752 1.00 36.56 102 LEU A N 1
ATOM 794 C CA . LEU A 1 102 ? 3.974 -4.687 -10.391 1.00 36.56 102 LEU A CA 1
ATOM 795 C C . LEU A 1 102 ? 4.163 -4.780 -11.922 1.00 36.56 102 LEU A C 1
ATOM 797 O O . LEU A 1 102 ? 4.868 -3.936 -12.484 1.00 36.56 102 LEU A O 1
ATOM 801 N N . PRO A 1 103 ? 3.552 -5.767 -12.608 1.00 40.81 103 PRO A N 1
ATOM 802 C CA . PRO A 1 103 ? 3.599 -5.862 -14.067 1.00 40.81 103 PRO A CA 1
ATOM 803 C C . PRO A 1 103 ? 3.132 -4.553 -14.711 1.00 40.81 103 PRO A C 1
ATOM 805 O O . PRO A 1 103 ? 2.158 -3.967 -14.244 1.00 40.81 103 PRO A O 1
ATOM 808 N N . MET A 1 104 ? 3.776 -4.109 -15.796 1.00 36.03 104 MET A N 1
ATOM 809 C CA . MET A 1 104 ? 3.405 -2.867 -16.499 1.00 36.03 104 MET A CA 1
ATOM 810 C C . MET A 1 104 ? 1.943 -2.851 -16.973 1.00 36.03 104 MET A C 1
ATOM 812 O O . MET A 1 104 ? 1.367 -1.784 -17.109 1.00 36.03 104 MET A O 1
ATOM 816 N N . GLU A 1 105 ? 1.321 -4.011 -17.178 1.00 36.28 105 GLU A N 1
ATOM 817 C CA . GLU A 1 105 ? -0.106 -4.140 -17.502 1.00 36.28 105 GLU A CA 1
ATOM 818 C C . GLU A 1 105 ? -0.999 -3.859 -16.285 1.00 36.28 105 GLU A C 1
ATOM 820 O O . GLU A 1 105 ? -1.988 -3.153 -16.421 1.00 36.28 105 GLU A O 1
ATOM 825 N N . PHE A 1 106 ? -0.591 -4.280 -15.081 1.00 36.84 106 PHE A N 1
ATOM 826 C CA . PHE A 1 106 ? -1.249 -3.927 -13.814 1.00 36.84 106 PHE A CA 1
ATOM 827 C C . PHE A 1 106 ? -0.986 -2.465 -13.432 1.00 36.84 106 PHE A C 1
ATOM 829 O O . PHE A 1 106 ? -1.852 -1.796 -12.876 1.00 36.84 106 PHE A O 1
ATOM 836 N N . VAL A 1 107 ? 0.202 -1.944 -13.766 1.00 36.31 107 VAL A N 1
ATOM 837 C CA . VAL A 1 107 ? 0.475 -0.505 -13.735 1.00 36.31 107 VAL A CA 1
ATOM 838 C C . VAL A 1 107 ? -0.474 0.186 -14.707 1.00 36.31 107 VAL A C 1
ATOM 840 O O . VAL A 1 107 ? -1.177 1.068 -14.275 1.00 36.31 107 VAL A O 1
ATOM 843 N N . ASN A 1 108 ? -0.633 -0.243 -15.955 1.00 34.28 108 ASN A N 1
ATOM 844 C CA . ASN A 1 108 ? -1.513 0.429 -16.917 1.00 34.28 108 ASN A CA 1
ATOM 845 C C . ASN A 1 108 ? -3.021 0.286 -16.614 1.00 34.28 108 ASN A C 1
ATOM 847 O O . ASN A 1 108 ? -3.763 1.228 -16.871 1.00 34.28 108 ASN A O 1
ATOM 851 N N . GLU A 1 109 ? -3.492 -0.817 -16.028 1.00 37.88 109 GLU A N 1
ATOM 852 C CA . GLU A 1 109 ? -4.893 -0.973 -15.589 1.00 37.88 109 GLU A CA 1
ATOM 853 C C . GLU A 1 109 ? -5.191 -0.172 -14.313 1.00 37.88 109 GLU A C 1
ATOM 855 O O . GLU A 1 109 ? -6.226 0.489 -14.228 1.00 37.88 109 GLU A O 1
ATOM 860 N N . ALA A 1 110 ? -4.262 -0.138 -13.350 1.00 37.09 110 ALA A N 1
ATOM 861 C CA . ALA A 1 110 ? -4.396 0.694 -12.153 1.00 37.09 110 ALA A CA 1
ATOM 862 C C . ALA A 1 110 ? -4.017 2.177 -12.390 1.00 37.09 110 ALA A C 1
ATOM 864 O O . ALA A 1 110 ? -4.400 3.037 -11.599 1.00 37.09 110 ALA A O 1
ATOM 865 N N . TRP A 1 111 ? -3.281 2.499 -13.466 1.00 36.50 111 TRP A N 1
ATOM 866 C CA . TRP A 1 111 ? -2.725 3.834 -13.761 1.00 36.50 111 TRP A CA 1
ATOM 867 C C . TRP A 1 111 ? -3.233 4.492 -15.043 1.00 36.50 111 TRP A C 1
ATOM 869 O O . TRP A 1 111 ? -3.000 5.688 -15.210 1.00 36.50 111 TRP A O 1
ATOM 879 N N . GLY A 1 112 ? -3.974 3.803 -15.910 1.00 34.78 112 GLY A N 1
ATOM 880 C CA . GLY A 1 112 ? -4.759 4.450 -16.968 1.00 34.78 112 GLY A CA 1
ATOM 881 C C . GLY A 1 112 ? -5.609 5.614 -16.423 1.00 34.78 112 GLY A C 1
ATOM 882 O O . GLY A 1 112 ? -5.616 6.690 -17.022 1.00 34.78 112 GLY A O 1
ATOM 883 N N . PRO A 1 113 ? -6.216 5.482 -15.223 1.00 34.81 113 PRO A N 1
ATOM 884 C CA . PRO A 1 113 ? -6.853 6.596 -14.517 1.00 34.81 113 PRO A CA 1
ATOM 885 C C . PRO A 1 113 ? -5.873 7.612 -13.893 1.00 34.81 113 PRO A C 1
ATOM 887 O O . PRO A 1 113 ? -6.194 8.796 -13.819 1.00 34.81 113 PRO A O 1
ATOM 890 N N . VAL A 1 114 ? -4.684 7.181 -13.450 1.00 33.62 114 VAL A N 1
ATOM 891 C CA . VAL A 1 114 ? -3.673 8.027 -12.774 1.00 33.62 114 VAL A CA 1
ATOM 892 C C . VAL A 1 114 ? -2.985 8.990 -13.748 1.00 33.62 114 VAL A C 1
ATOM 894 O O . VAL A 1 114 ? -2.779 10.152 -13.403 1.00 33.62 114 VAL A O 1
ATOM 897 N N . GLN A 1 115 ? -2.670 8.550 -14.972 1.00 34.16 115 GLN A N 1
ATOM 898 C CA . GLN A 1 115 ? -2.096 9.413 -16.015 1.00 34.16 115 GLN A CA 1
ATOM 899 C C . GLN A 1 115 ? -3.111 10.418 -16.579 1.00 34.16 115 GLN A C 1
ATOM 901 O O . GLN A 1 115 ? -2.723 11.518 -16.961 1.00 34.16 115 GLN A O 1
ATOM 906 N N . ALA A 1 116 ? -4.402 10.072 -16.606 1.00 35.84 116 ALA A N 1
ATOM 907 C CA . ALA A 1 116 ? -5.450 10.951 -17.122 1.00 35.84 116 ALA A CA 1
ATOM 908 C C . ALA A 1 116 ? -5.982 11.962 -16.084 1.00 35.84 116 ALA A C 1
ATOM 910 O O . ALA A 1 116 ? -6.487 13.017 -16.471 1.00 35.84 116 ALA A O 1
ATOM 911 N N . HIS A 1 117 ? -5.896 11.659 -14.778 1.00 35.75 117 HIS A N 1
ATOM 912 C CA . HIS A 1 117 ? -6.631 12.405 -13.745 1.00 35.75 117 HIS A CA 1
ATOM 913 C C . HIS A 1 117 ? -5.894 12.644 -12.410 1.00 35.75 117 HIS A C 1
ATOM 915 O O . HIS A 1 117 ? -6.537 13.026 -11.430 1.00 35.75 117 HIS A O 1
ATOM 921 N N . GLY A 1 118 ? -4.574 12.437 -12.340 1.00 39.94 118 GLY A N 1
ATOM 922 C CA . GLY A 1 118 ? -3.807 12.565 -11.095 1.00 39.94 118 GLY A CA 1
ATOM 923 C C . GLY A 1 118 ? -3.984 11.365 -10.155 1.00 39.94 118 GLY A C 1
ATOM 924 O O . GLY A 1 118 ? -4.814 10.484 -10.373 1.00 39.94 118 GLY A O 1
ATOM 925 N N . LEU A 1 119 ? -3.161 11.281 -9.106 1.00 46.38 119 LEU A N 1
ATOM 926 C CA . LEU A 1 119 ? -3.141 10.127 -8.203 1.00 46.38 119 LEU A CA 1
ATOM 927 C C . LEU A 1 119 ? -4.438 10.065 -7.373 1.00 46.38 119 LEU A C 1
ATOM 929 O O . LEU A 1 119 ? -4.648 10.865 -6.457 1.00 46.38 119 LEU A O 1
ATOM 933 N N . ARG A 1 120 ? -5.325 9.117 -7.702 1.00 60.69 120 ARG A N 1
ATOM 934 C CA . ARG A 1 120 ? -6.608 8.924 -7.014 1.00 60.69 120 ARG A CA 1
ATOM 935 C C . ARG A 1 120 ? -6.503 7.858 -5.932 1.00 60.69 120 ARG A C 1
ATOM 937 O O . ARG A 1 120 ? -6.643 6.675 -6.215 1.00 60.69 120 ARG A O 1
ATOM 944 N N . LEU A 1 121 ? -6.246 8.269 -4.689 1.00 67.25 121 LEU A N 1
ATOM 945 C CA . LEU A 1 121 ? -6.284 7.344 -3.552 1.00 67.25 121 LEU A CA 1
ATOM 946 C C . LEU A 1 121 ? -7.721 7.204 -3.022 1.00 67.25 121 LEU A C 1
ATOM 948 O O . LEU A 1 121 ? -8.399 8.226 -2.866 1.00 67.25 121 LEU A O 1
ATOM 952 N N . PRO A 1 122 ? -8.175 5.975 -2.710 1.00 82.00 122 PRO A N 1
ATOM 953 C CA . PRO A 1 122 ? -9.460 5.755 -2.059 1.00 82.00 122 PRO A CA 1
ATOM 954 C C . PRO A 1 122 ? -9.494 6.461 -0.702 1.00 82.00 122 PRO A C 1
ATOM 956 O O . PRO A 1 122 ? -8.572 6.331 0.110 1.00 82.00 122 PRO A O 1
ATOM 959 N N . TRP A 1 123 ? -10.554 7.232 -0.463 1.00 89.44 123 TRP A N 1
ATOM 960 C CA . TRP A 1 123 ? -10.732 8.020 0.748 1.00 89.44 123 TRP A CA 1
ATOM 961 C C . TRP A 1 123 ? -12.033 7.641 1.457 1.00 89.44 123 TRP A C 1
ATOM 963 O O . TRP A 1 123 ? -13.124 7.742 0.903 1.00 89.44 123 TRP A O 1
ATOM 973 N N . LEU A 1 124 ? -11.899 7.218 2.715 1.00 92.25 124 LEU A N 1
ATOM 974 C CA . LEU A 1 124 ? -13.007 6.729 3.544 1.00 92.25 124 LEU A CA 1
ATOM 975 C C . LEU A 1 124 ? -13.582 7.800 4.482 1.00 92.25 124 LEU A C 1
ATOM 977 O O . LEU A 1 124 ? -14.486 7.517 5.257 1.00 92.25 124 LEU A O 1
ATOM 981 N N . GLY A 1 125 ? -13.067 9.032 4.454 1.00 92.62 125 GLY A N 1
ATOM 982 C CA . GLY A 1 125 ? -13.541 10.098 5.345 1.00 92.62 125 GLY A CA 1
ATOM 983 C C . GLY A 1 125 ? -12.922 10.121 6.747 1.00 92.62 125 GLY A C 1
ATOM 984 O O . GLY A 1 125 ? -13.445 10.827 7.600 1.00 92.62 125 GLY A O 1
ATOM 985 N N . PHE A 1 126 ? -11.828 9.394 6.994 1.00 94.12 126 PHE A N 1
ATOM 986 C CA . PHE A 1 126 ? -11.057 9.445 8.247 1.00 94.12 126 PHE A CA 1
ATOM 987 C C . PHE A 1 126 ? -9.553 9.267 8.003 1.00 94.12 126 PHE A C 1
ATOM 989 O O . PHE A 1 126 ? -9.131 8.793 6.942 1.00 94.12 126 PHE A O 1
ATOM 996 N N . SER A 1 127 ? -8.747 9.637 8.994 1.00 92.44 127 SER A N 1
ATOM 997 C CA . SER A 1 127 ? -7.345 9.247 9.150 1.00 92.44 127 SER A CA 1
ATOM 998 C C . SER A 1 127 ? -7.231 8.148 10.219 1.00 92.44 127 SER A C 1
ATOM 1000 O O . SER A 1 127 ? -8.181 7.865 10.948 1.00 92.44 127 SER A O 1
ATOM 1002 N N . VAL A 1 128 ? -6.089 7.462 10.281 1.00 94.12 128 VAL A N 1
ATOM 1003 C CA . VAL A 1 128 ? -5.811 6.490 11.347 1.00 94.12 128 VAL A CA 1
ATOM 1004 C C . VAL A 1 128 ? -4.538 6.880 12.068 1.00 94.12 128 VAL A C 1
ATOM 1006 O O . VAL A 1 128 ? -3.560 7.283 11.435 1.00 94.12 128 VAL A O 1
ATOM 1009 N N . GLU A 1 129 ? -4.528 6.711 13.380 1.00 93.31 129 GLU A N 1
ATOM 1010 C CA . GLU A 1 129 ? -3.325 6.838 14.188 1.00 93.31 129 GLU A CA 1
ATOM 1011 C C . GLU A 1 129 ? -3.088 5.582 15.017 1.00 93.31 129 GLU A C 1
ATOM 1013 O O . GLU A 1 129 ? -3.992 4.790 15.275 1.00 93.31 129 GLU A O 1
ATOM 1018 N N . ARG A 1 130 ? -1.836 5.375 15.419 1.00 92.56 130 ARG A N 1
ATOM 1019 C CA . ARG A 1 130 ? -1.474 4.326 16.366 1.00 92.56 130 ARG A CA 1
ATOM 1020 C C . ARG A 1 130 ? -1.129 4.995 17.695 1.00 92.56 130 ARG A C 1
ATOM 1022 O O . ARG A 1 130 ? -0.059 5.608 17.776 1.00 92.56 130 ARG A O 1
ATOM 1029 N N . PRO A 1 131 ? -1.983 4.890 18.726 1.00 88.00 131 PRO A N 1
ATOM 1030 C CA . PRO A 1 131 ? -1.682 5.462 20.029 1.00 88.00 131 PRO A CA 1
ATOM 1031 C C . PRO A 1 131 ? -0.363 4.920 20.579 1.00 88.00 131 PRO A C 1
ATOM 1033 O O . PRO A 1 131 ? 0.001 3.758 20.358 1.00 88.00 131 PRO A O 1
ATOM 1036 N N . LYS A 1 132 ? 0.366 5.756 21.325 1.00 81.44 132 LYS A N 1
ATOM 1037 C CA . LYS A 1 132 ? 1.603 5.324 21.986 1.00 81.44 132 LYS A CA 1
ATOM 1038 C C . LYS A 1 132 ? 1.280 4.133 22.891 1.00 81.44 132 LYS A C 1
ATOM 1040 O O . LYS A 1 132 ? 0.414 4.239 23.750 1.00 81.44 132 LYS A O 1
ATOM 1045 N N . PHE A 1 133 ? 1.992 3.025 22.681 1.00 79.81 133 PHE A N 1
ATOM 1046 C CA . PHE A 1 133 ? 1.841 1.745 23.393 1.00 79.81 133 PHE A CA 1
ATOM 1047 C C . PHE A 1 133 ? 0.620 0.889 23.022 1.00 79.81 133 PHE A C 1
ATOM 1049 O O . PHE A 1 133 ? 0.469 -0.195 23.581 1.00 79.81 133 PHE A O 1
ATOM 1056 N N . ALA A 1 134 ? -0.198 1.297 22.049 1.00 81.88 134 ALA A N 1
ATOM 1057 C CA . ALA A 1 134 ? -1.285 0.466 21.546 1.00 81.88 134 ALA A CA 1
ATOM 1058 C C . ALA A 1 134 ? -0.837 -0.422 20.369 1.00 81.88 134 ALA A C 1
ATOM 1060 O O . ALA A 1 134 ? -0.019 -0.042 19.521 1.00 81.88 134 ALA A O 1
ATOM 1061 N N . SER A 1 135 ? -1.391 -1.632 20.301 1.00 86.25 135 SER A N 1
ATOM 1062 C CA . SER A 1 135 ? -1.275 -2.533 19.146 1.00 86.25 135 SER A CA 1
ATOM 1063 C C . SER A 1 135 ? -2.375 -2.317 18.105 1.00 86.25 135 SER A C 1
ATOM 1065 O O . SER A 1 135 ? -2.373 -2.996 17.089 1.00 86.25 135 SER A O 1
ATOM 1067 N N . VAL A 1 136 ? -3.305 -1.399 18.358 1.00 92.44 136 VAL A N 1
ATOM 1068 C CA . VAL A 1 136 ? -4.469 -1.125 17.510 1.00 92.44 136 VAL A CA 1
ATOM 1069 C C . VAL A 1 136 ? -4.310 0.200 16.768 1.00 92.44 136 VAL A C 1
ATOM 1071 O O . VAL A 1 136 ? -3.538 1.071 17.182 1.00 92.44 136 VAL A O 1
ATOM 1074 N N . LEU A 1 137 ? -5.045 0.347 15.668 1.00 96.19 137 LEU A N 1
ATOM 1075 C CA . LEU A 1 137 ? -5.230 1.630 14.999 1.00 96.19 137 LEU A CA 1
ATOM 1076 C C . LEU A 1 137 ? -6.511 2.282 15.508 1.00 96.19 137 LEU A C 1
ATOM 1078 O O . LEU A 1 137 ? -7.524 1.603 15.621 1.00 96.19 137 LEU A O 1
ATOM 1082 N N . GLN A 1 138 ? -6.477 3.582 15.767 1.00 97.25 138 GLN A N 1
ATOM 1083 C CA . GLN A 1 138 ? -7.653 4.376 16.108 1.00 97.25 138 GLN A CA 1
ATOM 1084 C C . GLN A 1 138 ? -8.026 5.299 14.954 1.00 97.25 138 GLN A C 1
ATOM 1086 O O . GLN A 1 138 ? -7.148 5.841 14.277 1.00 97.25 138 GLN A O 1
ATOM 1091 N N . LEU A 1 139 ? -9.327 5.460 14.725 1.00 97.00 139 LEU A N 1
ATOM 1092 C CA . LEU A 1 139 ? -9.857 6.433 13.782 1.00 97.00 139 LEU A CA 1
ATOM 1093 C C . LEU A 1 139 ? -9.628 7.844 14.320 1.00 97.00 139 LEU A C 1
ATOM 1095 O O . LEU A 1 139 ? -9.891 8.125 15.490 1.00 97.00 139 LEU A O 1
ATOM 1099 N N . LYS A 1 140 ? -9.188 8.734 13.439 1.00 94.94 140 LYS A N 1
ATOM 1100 C CA . LYS A 1 140 ? -8.928 10.144 13.713 1.00 94.94 140 LYS A CA 1
ATOM 1101 C C . LYS A 1 140 ? -9.495 11.004 12.587 1.00 94.94 140 LYS A C 1
ATOM 1103 O O . LYS A 1 140 ? -9.735 10.508 11.486 1.00 94.94 140 LYS A O 1
ATOM 1108 N N . ASP A 1 141 ? -9.754 12.279 12.874 1.00 92.75 141 ASP A N 1
ATOM 1109 C CA . ASP A 1 141 ? -10.226 13.273 11.904 1.00 92.75 141 ASP A CA 1
ATOM 1110 C C . ASP A 1 141 ? -11.425 12.767 11.088 1.00 92.75 141 ASP A C 1
ATOM 1112 O O . ASP A 1 141 ? -11.491 12.947 9.866 1.00 92.75 141 ASP A O 1
ATOM 1116 N N . VAL A 1 142 ? -12.352 12.066 11.750 1.00 95.31 142 VAL A N 1
ATOM 1117 C CA . VAL A 1 142 ? -13.532 11.516 11.082 1.00 95.31 142 VAL A CA 1
ATOM 1118 C C . VAL A 1 142 ? -14.389 12.687 10.622 1.00 95.31 142 VAL A C 1
ATOM 1120 O O . VAL A 1 142 ? -14.989 13.389 11.435 1.00 95.31 142 VAL A O 1
ATOM 1123 N N . LEU A 1 143 ? -14.417 12.929 9.311 1.00 90.25 143 LEU A N 1
ATOM 1124 C CA . LEU A 1 143 ? -15.023 14.127 8.752 1.00 90.25 143 LEU A CA 1
ATOM 1125 C C . LEU A 1 143 ? -16.552 14.045 8.871 1.00 90.25 143 LEU A C 1
ATOM 1127 O O . LEU A 1 143 ? -17.159 13.162 8.251 1.00 90.25 143 LEU A O 1
ATOM 1131 N N . PRO A 1 144 ? -17.207 14.983 9.580 1.00 91.75 144 PRO A N 1
ATOM 1132 C CA . PRO A 1 144 ? -18.662 15.045 9.611 1.00 91.75 144 PRO A CA 1
ATOM 1133 C C . PRO A 1 144 ? -19.226 15.195 8.191 1.00 91.75 144 PRO A C 1
ATOM 1135 O O . PRO A 1 144 ? -18.813 16.077 7.442 1.00 91.75 144 PRO A O 1
ATOM 1138 N N . GLY A 1 145 ? -20.149 14.312 7.804 1.00 91.19 145 GLY A N 1
ATOM 1139 C CA . GLY A 1 145 ? -20.731 14.276 6.454 1.00 91.19 145 GLY A CA 1
ATOM 1140 C C . GLY A 1 145 ? -19.861 13.612 5.374 1.00 91.19 145 GLY A C 1
ATOM 1141 O O . GLY A 1 145 ? -20.376 13.299 4.297 1.00 91.19 145 GLY A O 1
ATOM 1142 N N . GLY A 1 146 ? -18.585 13.329 5.659 1.00 90.38 146 GLY A N 1
ATOM 1143 C CA . GLY A 1 146 ? -17.749 12.459 4.827 1.00 90.38 146 GLY A CA 1
ATOM 1144 C C . GLY A 1 146 ? -18.195 10.993 4.914 1.00 90.38 146 GLY A C 1
ATOM 1145 O O . GLY A 1 146 ? -19.024 10.664 5.768 1.00 90.38 146 GLY A O 1
ATOM 1146 N N . PRO A 1 147 ? -17.654 10.092 4.075 1.00 93.38 147 PRO A N 1
ATOM 1147 C CA . PRO A 1 147 ? -18.184 8.735 3.955 1.00 93.38 147 PRO A CA 1
ATOM 1148 C C . PRO A 1 147 ? -18.331 7.975 5.276 1.00 93.38 147 PRO A C 1
ATOM 1150 O O . PRO A 1 147 ? -19.421 7.512 5.607 1.00 93.38 147 PRO A O 1
ATOM 1153 N N . ALA A 1 148 ? -17.273 7.912 6.084 1.00 95.44 148 ALA A N 1
ATOM 1154 C CA . ALA A 1 148 ? -17.325 7.285 7.401 1.00 95.44 148 ALA A CA 1
ATOM 1155 C C . ALA A 1 148 ? -18.214 8.026 8.404 1.00 95.44 148 ALA A C 1
ATOM 1157 O O . ALA A 1 148 ? -18.937 7.387 9.169 1.00 95.44 148 ALA A O 1
ATOM 1158 N N . GLY A 1 149 ? -18.206 9.362 8.379 1.00 93.62 149 GLY A N 1
ATOM 1159 C CA . GLY A 1 149 ? -19.058 10.173 9.247 1.00 93.62 149 GLY A CA 1
ATOM 1160 C C . GLY A 1 149 ? -20.549 9.928 8.991 1.00 93.62 149 GLY A C 1
ATOM 1161 O O . GLY A 1 149 ? -21.327 9.844 9.939 1.00 93.62 149 GLY A O 1
ATOM 1162 N N . ARG A 1 150 ? -20.957 9.728 7.726 1.00 95.75 150 ARG A N 1
ATOM 1163 C CA . ARG A 1 150 ? -22.342 9.356 7.367 1.00 95.75 150 ARG A CA 1
ATOM 1164 C C . ARG A 1 150 ? -22.746 7.987 7.909 1.00 95.75 150 ARG A C 1
ATOM 1166 O O . ARG A 1 150 ? -23.924 7.764 8.165 1.00 95.75 150 ARG A O 1
ATOM 1173 N N . MET A 1 151 ? -21.775 7.103 8.114 1.00 96.31 151 MET A N 1
ATOM 1174 C CA . MET A 1 151 ? -21.969 5.768 8.683 1.00 96.31 151 MET A CA 1
ATOM 1175 C C . MET A 1 151 ? -21.798 5.734 10.204 1.00 96.31 151 MET A C 1
ATOM 1177 O O . MET A 1 151 ? -21.668 4.663 10.790 1.00 96.31 151 MET A O 1
ATOM 1181 N N . ALA A 1 152 ? -21.807 6.905 10.852 1.00 96.44 152 ALA A N 1
ATOM 1182 C CA . ALA A 1 152 ? -21.691 7.059 12.297 1.00 96.44 152 ALA A CA 1
ATOM 1183 C C . ALA A 1 152 ? -20.424 6.425 12.899 1.00 96.44 152 ALA A C 1
ATOM 1185 O O . ALA A 1 152 ? -20.420 6.065 14.081 1.00 96.44 152 ALA A O 1
ATOM 1186 N N . LEU A 1 153 ? -19.349 6.302 12.113 1.00 97.50 153 LEU A N 1
ATOM 1187 C CA . LEU A 1 153 ? -18.013 6.079 12.660 1.00 97.50 153 LEU A CA 1
ATOM 1188 C C . LEU A 1 153 ? -17.578 7.328 13.428 1.00 97.50 153 LEU A C 1
ATOM 1190 O O . LEU A 1 153 ? -17.944 8.449 13.069 1.00 97.50 153 LEU A O 1
ATOM 1194 N N . ALA A 1 154 ? -16.831 7.122 14.505 1.00 97.31 154 ALA A N 1
ATOM 1195 C CA . ALA A 1 154 ? -16.439 8.177 15.421 1.00 97.31 154 ALA A CA 1
ATOM 1196 C C . ALA A 1 154 ? -14.925 8.176 15.633 1.00 97.31 154 ALA A C 1
ATOM 1198 O O . ALA A 1 154 ? -14.255 7.149 15.531 1.00 97.31 154 ALA A O 1
ATOM 1199 N N . GLU A 1 155 ? -14.387 9.352 15.937 1.00 97.12 155 GLU A N 1
ATOM 1200 C CA . GLU A 1 155 ? -13.008 9.475 16.395 1.00 97.12 155 GLU A CA 1
ATOM 1201 C C . GLU A 1 155 ? -12.801 8.660 17.682 1.00 97.12 155 GLU A C 1
ATOM 1203 O O . GLU A 1 155 ? -13.656 8.648 18.570 1.00 97.12 155 GLU A O 1
ATOM 1208 N N . GLY A 1 156 ? -11.671 7.957 17.757 1.00 96.81 156 GLY A N 1
ATOM 1209 C CA . GLY A 1 156 ? -11.335 7.047 18.852 1.00 96.81 156 GLY A CA 1
ATOM 1210 C C . GLY A 1 156 ? -11.832 5.607 18.678 1.00 96.81 156 GLY A C 1
ATOM 1211 O O . GLY A 1 156 ? -11.423 4.750 19.460 1.00 96.81 156 GLY A O 1
ATOM 1212 N N . ASP A 1 157 ? -12.653 5.308 17.664 1.00 98.19 157 ASP A N 1
ATOM 1213 C CA . ASP A 1 157 ? -12.986 3.923 17.306 1.00 98.19 157 ASP A CA 1
ATOM 1214 C C . ASP A 1 157 ? -11.712 3.147 16.927 1.00 98.19 157 ASP A C 1
ATOM 1216 O O . ASP A 1 157 ? -10.862 3.650 16.194 1.00 98.19 157 ASP A O 1
ATOM 1220 N N . GLU A 1 158 ? -11.575 1.906 17.388 1.00 97.69 158 GLU A N 1
ATOM 1221 C CA . GLU A 1 158 ? -10.438 1.043 17.060 1.00 97.69 158 GLU A CA 1
ATOM 1222 C C . GLU A 1 158 ? -10.712 0.263 15.773 1.00 97.69 158 GLU A C 1
ATOM 1224 O O . GLU A 1 158 ? -11.635 -0.545 15.721 1.00 97.69 158 GLU A O 1
ATOM 1229 N N . LEU A 1 159 ? -9.910 0.466 14.728 1.00 97.81 159 LEU A N 1
ATOM 1230 C CA . LEU A 1 159 ? -10.039 -0.259 13.467 1.00 97.81 159 LEU A CA 1
ATOM 1231 C C . LEU A 1 159 ? -9.571 -1.712 13.629 1.00 97.81 159 LEU A C 1
ATOM 1233 O O . LEU A 1 159 ? -8.398 -1.963 13.900 1.00 97.81 159 LEU A O 1
ATOM 1237 N N . VAL A 1 160 ? -10.489 -2.656 13.410 1.00 97.69 160 VAL A N 1
ATOM 1238 C CA . VAL A 1 160 ? -10.245 -4.102 13.515 1.00 97.69 160 VAL A CA 1
ATOM 1239 C C . VAL A 1 160 ? -10.031 -4.720 12.139 1.00 97.69 160 VAL A C 1
ATOM 1241 O O . VAL A 1 160 ? -9.045 -5.423 11.930 1.00 97.69 160 VAL A O 1
ATOM 1244 N N . ALA A 1 161 ? -10.930 -4.442 11.191 1.00 96.94 161 ALA A N 1
ATOM 1245 C CA . ALA A 1 161 ? -10.864 -4.990 9.841 1.00 96.94 161 ALA A CA 1
ATOM 1246 C C . ALA A 1 161 ? -11.362 -3.994 8.787 1.00 96.94 161 ALA A C 1
ATOM 1248 O O . ALA A 1 161 ? -12.202 -3.131 9.049 1.00 96.94 161 ALA A O 1
ATOM 1249 N N . LEU A 1 162 ? -10.850 -4.142 7.568 1.00 96.56 162 LEU A N 1
ATOM 1250 C CA . LEU A 1 162 ? -11.226 -3.357 6.397 1.00 96.56 162 LEU A CA 1
ATOM 1251 C C . LEU A 1 162 ? -11.408 -4.305 5.210 1.00 96.56 162 LEU A C 1
ATOM 1253 O O . LEU A 1 162 ? -10.587 -5.193 5.001 1.00 96.56 162 LEU A O 1
ATOM 1257 N N . ALA A 1 163 ? -12.485 -4.146 4.442 1.00 93.25 163 ALA A N 1
ATOM 1258 C CA . ALA A 1 163 ? -12.827 -5.035 3.326 1.00 93.25 163 ALA A CA 1
ATOM 1259 C C . ALA A 1 163 ? -12.862 -6.531 3.724 1.00 93.25 163 ALA A C 1
ATOM 1261 O O . ALA A 1 163 ? -12.477 -7.397 2.943 1.00 93.25 163 ALA A O 1
ATOM 1262 N N . GLY A 1 164 ? -13.272 -6.828 4.965 1.00 92.38 164 GLY A N 1
ATOM 1263 C CA . GLY A 1 164 ? -13.292 -8.190 5.516 1.00 92.38 164 GLY A CA 1
ATOM 1264 C C . GLY A 1 164 ? -11.919 -8.775 5.874 1.00 92.38 164 GLY A C 1
ATOM 1265 O O . GLY A 1 164 ? -11.834 -9.962 6.165 1.00 92.38 164 GLY A O 1
ATOM 1266 N N . ILE A 1 165 ? -10.850 -7.973 5.848 1.00 91.38 165 ILE A N 1
ATOM 1267 C CA . ILE A 1 165 ? -9.483 -8.393 6.179 1.00 91.38 165 ILE A CA 1
ATOM 1268 C C . ILE A 1 165 ? -9.040 -7.708 7.468 1.00 91.38 165 ILE A C 1
ATOM 1270 O O . ILE A 1 165 ? -9.159 -6.488 7.585 1.00 91.38 165 ILE A O 1
ATOM 1274 N N . ASP A 1 166 ? -8.477 -8.476 8.399 1.00 95.12 166 ASP A N 1
ATOM 1275 C CA . ASP A 1 166 ? -7.946 -7.955 9.659 1.00 95.12 166 ASP A CA 1
ATOM 1276 C C . ASP A 1 166 ? -6.804 -6.952 9.445 1.00 95.12 166 ASP A C 1
ATOM 1278 O O . ASP A 1 166 ? -5.914 -7.121 8.603 1.00 95.12 166 ASP A O 1
ATOM 1282 N N . VAL A 1 167 ? -6.812 -5.903 10.265 1.00 94.88 167 VAL A N 1
ATOM 1283 C CA . VAL A 1 167 ? -5.891 -4.770 10.190 1.00 94.88 167 VAL A CA 1
ATOM 1284 C C . VAL A 1 167 ? -5.159 -4.608 11.532 1.00 94.88 167 VAL A C 1
ATOM 1286 O O . VAL A 1 167 ? -5.454 -3.699 12.302 1.00 94.88 167 VAL A O 1
ATOM 1289 N N . PRO A 1 168 ? -4.149 -5.448 11.838 1.00 90.06 168 PRO A N 1
ATOM 1290 C CA . PRO A 1 168 ? -3.419 -5.391 13.112 1.00 90.06 168 PRO A CA 1
ATOM 1291 C C . PRO A 1 168 ? -2.464 -4.190 13.235 1.00 90.06 168 PRO A C 1
ATOM 1293 O O . PRO A 1 168 ? -1.715 -4.079 14.203 1.00 90.06 168 PRO A O 1
ATOM 1296 N N . GLY A 1 169 ? -2.402 -3.313 12.230 1.00 88.62 169 GLY A N 1
ATOM 1297 C CA . GLY A 1 169 ? -1.483 -2.185 12.229 1.00 88.62 169 GLY A CA 1
ATOM 1298 C C . GLY A 1 169 ? -1.467 -1.406 10.921 1.00 88.62 169 GLY A C 1
ATOM 1299 O O . GLY A 1 169 ? -2.119 -1.761 9.937 1.00 88.62 169 GLY A O 1
ATOM 1300 N N . LEU A 1 170 ? -0.687 -0.323 10.922 1.00 85.81 170 LEU A N 1
ATOM 1301 C CA . LEU A 1 170 ? -0.672 0.680 9.854 1.00 85.81 170 LEU A CA 1
ATOM 1302 C C . LEU A 1 170 ? -0.272 0.103 8.489 1.00 85.81 170 LEU A C 1
ATOM 1304 O O . LEU A 1 170 ? -0.806 0.508 7.459 1.00 85.81 170 LEU A O 1
ATOM 1308 N N . GLU A 1 171 ? 0.654 -0.852 8.469 1.00 80.00 171 GLU A N 1
ATOM 1309 C CA . GLU A 1 171 ? 1.104 -1.493 7.233 1.00 80.00 171 GLU A CA 1
ATOM 1310 C C . GLU A 1 171 ? 0.000 -2.354 6.603 1.00 80.00 171 GLU A C 1
ATOM 1312 O O . GLU A 1 171 ? -0.290 -2.223 5.412 1.00 80.00 171 GLU A O 1
ATOM 1317 N N . ALA A 1 172 ? -0.683 -3.169 7.415 1.00 82.56 172 ALA A N 1
ATOM 1318 C CA . ALA A 1 172 ? -1.822 -3.963 6.966 1.00 82.56 172 ALA A CA 1
ATOM 1319 C C . ALA A 1 172 ? -2.953 -3.064 6.449 1.00 82.56 172 ALA A C 1
ATOM 1321 O O . ALA A 1 172 ? -3.485 -3.324 5.371 1.00 82.56 172 ALA A O 1
ATOM 1322 N N . TYR A 1 173 ? -3.245 -1.965 7.154 1.00 91.12 173 TYR A N 1
ATOM 1323 C CA . TYR A 1 173 ? -4.245 -0.975 6.747 1.00 91.12 173 TYR A CA 1
ATOM 1324 C C . TYR A 1 173 ? -3.953 -0.435 5.349 1.00 91.12 173 TYR A C 1
ATOM 1326 O O . TYR A 1 173 ? -4.797 -0.508 4.458 1.00 91.12 173 TYR A O 1
ATOM 1334 N N . ARG A 1 174 ? -2.727 0.057 5.136 1.00 84.44 174 ARG A N 1
ATOM 1335 C CA . ARG A 1 174 ? -2.293 0.613 3.848 1.00 84.44 174 ARG A CA 1
ATOM 1336 C C . ARG A 1 174 ? -2.388 -0.405 2.725 1.00 84.44 174 ARG A C 1
ATOM 1338 O O . ARG A 1 174 ? -2.823 -0.060 1.630 1.00 84.44 174 ARG A O 1
ATOM 1345 N N . ARG A 1 175 ? -1.974 -1.644 2.990 1.00 78.56 175 ARG A N 1
ATOM 1346 C CA . ARG A 1 175 ? -2.027 -2.727 2.008 1.00 78.56 175 ARG A CA 1
ATOM 1347 C C . ARG A 1 175 ? -3.467 -3.036 1.609 1.00 78.56 175 ARG A C 1
ATOM 1349 O O . ARG A 1 175 ? -3.751 -3.116 0.421 1.00 78.56 175 ARG A O 1
ATOM 1356 N N . VAL A 1 176 ? -4.376 -3.169 2.574 1.00 83.25 176 VAL A N 1
ATOM 1357 C CA . VAL A 1 176 ? -5.796 -3.418 2.287 1.00 83.25 176 VAL A CA 1
ATOM 1358 C C . VAL A 1 176 ? -6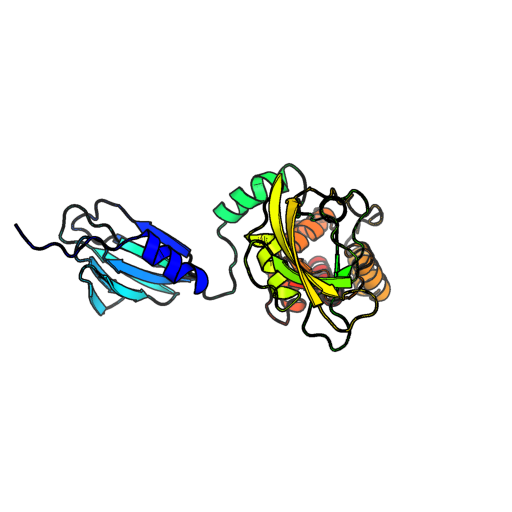.404 -2.239 1.532 1.00 83.25 176 VAL A C 1
ATOM 1360 O O . VAL A 1 176 ? -6.979 -2.443 0.467 1.00 83.25 176 VAL A O 1
ATOM 1363 N N . LEU A 1 177 ? -6.204 -1.011 2.016 1.00 86.94 177 LEU A N 1
ATOM 1364 C CA . LEU A 1 177 ? -6.734 0.196 1.384 1.00 86.94 177 LEU A CA 1
ATOM 1365 C C . LEU A 1 177 ? -6.278 0.333 -0.078 1.00 86.94 177 LEU A C 1
ATOM 1367 O O . LEU A 1 177 ? -7.069 0.703 -0.931 1.00 86.94 177 LEU A O 1
ATOM 1371 N N . ARG A 1 178 ? -5.020 0.007 -0.393 1.00 79.25 178 ARG A N 1
ATOM 1372 C CA . ARG A 1 178 ? -4.495 0.110 -1.766 1.00 79.25 178 ARG A CA 1
ATOM 1373 C C . ARG A 1 178 ? -4.908 -1.042 -2.675 1.00 79.25 178 ARG A C 1
ATOM 1375 O O . ARG A 1 178 ? -5.076 -0.831 -3.868 1.00 79.25 178 ARG A O 1
ATOM 1382 N N . CYS A 1 179 ? -4.996 -2.258 -2.143 1.00 77.19 179 CYS A N 1
ATOM 1383 C CA . CYS A 1 179 ? -5.152 -3.458 -2.967 1.00 77.19 179 CYS A CA 1
ATOM 1384 C C . CYS A 1 179 ? -6.587 -3.987 -3.032 1.00 77.19 179 CYS A C 1
ATOM 1386 O O . CYS A 1 179 ? -6.851 -4.888 -3.823 1.00 77.19 179 CYS A O 1
ATOM 1388 N N . ARG A 1 180 ? -7.480 -3.529 -2.148 1.00 79.75 180 ARG A N 1
ATOM 1389 C CA . ARG A 1 180 ? -8.822 -4.110 -1.969 1.00 79.75 180 ARG A CA 1
ATOM 1390 C C . ARG A 1 180 ? -9.949 -3.091 -1.984 1.00 79.75 180 ARG A C 1
ATOM 1392 O O . ARG A 1 180 ? -11.104 -3.499 -1.954 1.00 79.75 180 ARG A O 1
ATOM 1399 N N . VAL A 1 181 ? -9.631 -1.801 -1.978 1.00 84.00 181 VAL A N 1
ATOM 1400 C CA . VAL A 1 181 ? -10.628 -0.737 -1.881 1.00 84.00 181 VAL A CA 1
ATOM 1401 C C . VAL A 1 181 ? -10.608 0.063 -3.173 1.00 84.00 181 VAL A C 1
ATOM 1403 O O . VAL A 1 181 ? -9.626 0.730 -3.487 1.00 84.00 181 VAL A O 1
ATOM 1406 N N . GLU A 1 182 ? -11.699 -0.025 -3.925 1.00 84.25 182 GLU A N 1
ATOM 1407 C CA . GLU A 1 182 ? -11.861 0.664 -5.203 1.00 84.25 182 GLU A CA 1
ATOM 1408 C C . GLU A 1 182 ? -12.655 1.958 -5.008 1.00 84.25 182 GLU A C 1
ATOM 1410 O O . GLU A 1 182 ? -13.650 1.986 -4.282 1.00 84.25 182 GLU A O 1
ATOM 1415 N N . VAL A 1 183 ? -12.237 3.046 -5.656 1.00 84.06 183 VAL A N 1
ATOM 1416 C CA . VAL A 1 183 ? -12.986 4.313 -5.634 1.00 84.06 183 VAL A CA 1
ATOM 1417 C C . VAL A 1 183 ? -14.361 4.108 -6.277 1.00 84.06 183 VAL A C 1
ATOM 1419 O O . VAL A 1 183 ? -14.462 3.524 -7.350 1.00 84.06 183 VAL A O 1
ATOM 1422 N N . GLY A 1 184 ? -15.417 4.603 -5.631 1.00 87.50 184 GLY A N 1
ATOM 1423 C CA . GLY A 1 184 ? -16.807 4.418 -6.053 1.00 87.50 184 GLY A CA 1
ATOM 1424 C C . GLY A 1 184 ? -17.451 3.113 -5.570 1.00 87.50 184 GLY A C 1
ATOM 1425 O O . GLY A 1 184 ? -18.652 2.937 -5.758 1.00 87.50 184 GLY A O 1
ATOM 1426 N N . SER A 1 185 ? -16.691 2.214 -4.933 1.00 91.00 185 SER A N 1
ATOM 1427 C CA . SER A 1 185 ? -17.244 1.032 -4.256 1.00 91.00 185 SER A CA 1
ATOM 1428 C C . SER A 1 185 ? -17.728 1.364 -2.837 1.00 91.00 185 SER A C 1
ATOM 1430 O O . SER A 1 185 ? -17.480 2.456 -2.332 1.00 91.00 185 SER A O 1
ATOM 1432 N N . ALA A 1 186 ? -18.399 0.418 -2.177 1.00 93.44 186 ALA A N 1
ATOM 1433 C CA . ALA A 1 186 ? -18.655 0.464 -0.738 1.00 93.44 186 ALA A CA 1
ATOM 1434 C C . ALA A 1 186 ? -17.812 -0.612 -0.044 1.00 93.44 186 ALA A C 1
ATOM 1436 O O . ALA A 1 186 ? -17.801 -1.768 -0.469 1.00 93.44 186 ALA A O 1
ATOM 1437 N N . VAL A 1 187 ? -17.109 -0.246 1.029 1.00 95.75 187 VAL A N 1
ATOM 1438 C CA . VAL A 1 187 ? -16.217 -1.148 1.764 1.00 95.75 187 VAL A CA 1
ATOM 1439 C C . VAL A 1 187 ? -16.726 -1.407 3.177 1.00 95.75 187 VAL A C 1
ATOM 1441 O O . VAL A 1 187 ? -17.145 -0.494 3.885 1.00 95.75 187 VAL A O 1
ATOM 1444 N N . HIS A 1 188 ? -16.655 -2.663 3.620 1.00 96.75 188 HIS A N 1
ATOM 1445 C CA . HIS A 1 188 ? -16.915 -3.007 5.014 1.00 96.75 188 HIS A CA 1
ATOM 1446 C C . HIS A 1 188 ? -15.788 -2.495 5.916 1.00 96.75 188 HIS A C 1
ATOM 1448 O O . HIS A 1 188 ? -14.632 -2.891 5.755 1.00 96.75 188 HIS A O 1
ATOM 1454 N N . VAL A 1 189 ? -16.135 -1.654 6.885 1.00 97.75 189 VAL A N 1
ATOM 1455 C CA . VAL A 1 189 ? -15.244 -1.189 7.949 1.00 97.75 189 VAL A CA 1
ATOM 1456 C C . VAL A 1 189 ? -15.740 -1.784 9.260 1.00 97.75 189 VAL A C 1
ATOM 1458 O O . VAL A 1 189 ? -16.891 -1.574 9.641 1.00 97.75 189 VAL A O 1
ATOM 1461 N N . HIS A 1 190 ? -14.879 -2.542 9.933 1.00 98.00 190 HIS A N 1
ATOM 1462 C CA . HIS A 1 190 ? -15.167 -3.145 11.227 1.00 98.00 190 HIS A CA 1
ATOM 1463 C C . HIS A 1 190 ? -14.317 -2.463 12.294 1.00 98.00 190 HIS A C 1
ATOM 1465 O O . HIS A 1 190 ? -13.085 -2.472 12.212 1.00 98.00 190 HIS A O 1
ATOM 1471 N N . VAL A 1 191 ? -14.978 -1.880 13.289 1.00 98.31 191 VAL A N 1
ATOM 1472 C CA . VAL A 1 191 ? -14.337 -1.194 14.406 1.00 98.31 191 VAL A CA 1
ATOM 1473 C C . VAL A 1 191 ? -14.824 -1.710 15.756 1.00 98.31 191 VAL A C 1
ATOM 1475 O O . VAL A 1 191 ? -15.901 -2.294 15.872 1.00 98.31 191 VAL A O 1
ATOM 1478 N N . ARG A 1 192 ? -14.039 -1.439 16.794 1.00 97.75 192 ARG A N 1
ATOM 1479 C CA . ARG A 1 192 ? -14.420 -1.566 18.198 1.00 97.75 192 ARG A CA 1
ATOM 1480 C C . ARG A 1 192 ? -14.591 -0.189 18.813 1.00 97.75 192 ARG A C 1
ATOM 1482 O O . ARG A 1 192 ? -13.718 0.663 18.697 1.00 97.75 192 ARG A O 1
ATOM 1489 N N . ARG A 1 193 ? -15.707 0.017 19.503 1.00 97.69 193 ARG A N 1
ATOM 1490 C CA . ARG A 1 193 ? -16.058 1.280 20.152 1.00 97.69 193 ARG A CA 1
ATOM 1491 C C . ARG A 1 193 ? -16.161 1.092 21.655 1.00 97.69 193 ARG A C 1
ATOM 1493 O O . ARG A 1 193 ? -16.851 0.180 22.112 1.00 97.69 193 ARG A O 1
ATOM 1500 N N . LYS A 1 194 ? -15.516 1.969 22.426 1.00 97.25 194 LYS A N 1
ATOM 1501 C CA . LYS A 1 194 ? -15.655 1.971 23.886 1.00 97.25 194 LYS A CA 1
ATOM 1502 C C . LYS A 1 194 ? -17.054 2.456 24.264 1.00 97.25 194 LYS A C 1
ATOM 1504 O O . LYS A 1 194 ? -17.481 3.524 23.823 1.00 97.25 194 LYS A O 1
ATOM 1509 N N . VAL A 1 195 ? -17.766 1.684 25.081 1.00 96.56 195 VAL A N 1
ATOM 1510 C CA . VAL A 1 195 ? -19.088 2.077 25.579 1.00 96.56 195 VAL A CA 1
ATOM 1511 C C . VAL A 1 195 ? -18.911 3.236 26.573 1.00 96.56 195 VAL A C 1
ATOM 1513 O O . VAL A 1 195 ? -18.111 3.121 27.505 1.00 96.56 195 VAL A O 1
ATOM 1516 N N . PRO A 1 196 ? -19.619 4.372 26.414 1.00 95.19 196 PRO A N 1
ATOM 1517 C CA . PRO A 1 196 ? -19.486 5.498 27.333 1.00 95.19 196 PRO A CA 1
ATOM 1518 C C . PRO A 1 196 ? -19.744 5.079 28.782 1.00 95.19 196 PRO A C 1
ATOM 1520 O O . PRO A 1 196 ? -20.718 4.387 29.061 1.00 95.19 196 PRO A O 1
ATOM 1523 N N . GLN A 1 197 ? -18.886 5.528 29.703 1.00 94.69 197 GLN A N 1
ATOM 1524 C CA . GLN A 1 197 ? -18.980 5.229 31.144 1.00 94.69 197 GLN A CA 1
ATOM 1525 C C . GLN A 1 197 ? -18.861 3.736 31.511 1.00 94.69 197 GLN A C 1
ATOM 1527 O O . GLN A 1 197 ? -19.121 3.371 32.654 1.00 94.69 197 GLN A O 1
ATOM 1532 N N . SER A 1 198 ? -18.434 2.887 30.575 1.00 95.81 198 SER A N 1
ATOM 1533 C CA . SER A 1 198 ? -18.167 1.466 30.793 1.00 95.81 198 SER A CA 1
ATOM 1534 C C . SER A 1 198 ? -16.759 1.114 30.305 1.00 95.81 198 SER A C 1
ATOM 1536 O O . SER A 1 198 ? -16.175 1.815 29.476 1.00 95.81 198 SER A O 1
ATOM 1538 N N . ASP A 1 199 ? -16.200 0.027 30.830 1.00 94.38 199 ASP A N 1
ATOM 1539 C CA . ASP A 1 199 ? -14.966 -0.576 30.309 1.00 94.38 199 ASP A CA 1
ATOM 1540 C C . ASP A 1 199 ? -15.238 -1.636 29.233 1.00 94.38 199 ASP A C 1
ATOM 1542 O O . ASP A 1 199 ? -14.312 -2.248 28.698 1.00 94.38 199 ASP A O 1
ATOM 1546 N N . GLU A 1 200 ? -16.507 -1.826 28.880 1.00 96.44 200 GLU A N 1
ATOM 1547 C CA . GLU A 1 200 ? -16.920 -2.685 27.783 1.00 96.44 200 GLU A CA 1
ATOM 1548 C C . GLU A 1 200 ? -16.662 -2.037 26.419 1.00 96.44 200 GLU A C 1
ATOM 1550 O O . GLU A 1 200 ? -16.721 -0.817 26.230 1.00 96.44 200 GLU A O 1
ATOM 1555 N N . TRP A 1 201 ? -16.412 -2.904 25.445 1.00 96.69 201 TRP A N 1
ATOM 1556 C CA . TRP A 1 201 ? -16.245 -2.554 24.044 1.00 96.69 201 TRP A CA 1
ATOM 1557 C C . TRP A 1 201 ? -17.349 -3.218 23.236 1.00 96.69 201 TRP A C 1
ATOM 1559 O O . TRP A 1 201 ? -17.684 -4.377 23.476 1.00 96.69 201 TRP A O 1
ATOM 1569 N N . MET A 1 202 ? -17.886 -2.494 22.261 1.00 97.25 202 MET A N 1
ATOM 1570 C CA . MET A 1 202 ? -18.846 -3.029 21.302 1.00 97.25 202 MET A CA 1
ATOM 1571 C C . MET A 1 202 ? -18.236 -3.075 19.904 1.00 97.25 202 MET A C 1
ATOM 1573 O O . MET A 1 202 ? -17.475 -2.189 19.518 1.00 97.25 202 MET A O 1
ATOM 1577 N N . GLU A 1 203 ? -18.586 -4.104 19.143 1.00 96.75 203 GLU A N 1
ATOM 1578 C CA . GLU A 1 203 ? -18.176 -4.249 17.748 1.00 96.75 203 GLU A CA 1
ATOM 1579 C C . GLU A 1 203 ? -19.201 -3.586 16.826 1.00 96.75 203 GLU A C 1
ATOM 1581 O O . GLU A 1 203 ? -20.413 -3.754 16.982 1.00 96.75 203 GLU A O 1
ATOM 1586 N N . VAL A 1 204 ? -18.705 -2.783 15.887 1.00 96.38 204 VAL A N 1
ATOM 1587 C CA . VAL A 1 204 ? -19.501 -2.007 14.937 1.00 96.38 204 VAL A CA 1
ATOM 1588 C C . VAL A 1 204 ? -18.970 -2.289 13.538 1.00 96.38 204 VAL A C 1
ATOM 1590 O O . VAL A 1 204 ? -17.824 -1.976 13.224 1.00 96.38 204 VAL A O 1
ATOM 1593 N N . ALA A 1 205 ? -19.810 -2.870 12.686 1.00 95.38 205 ALA A N 1
ATOM 1594 C CA . ALA A 1 205 ? -19.500 -3.108 11.282 1.00 95.38 205 ALA A CA 1
ATOM 1595 C C . ALA A 1 205 ? -20.422 -2.263 10.400 1.00 95.38 205 ALA A C 1
ATOM 1597 O O . ALA A 1 205 ? -21.645 -2.333 10.526 1.00 95.38 205 ALA A O 1
ATOM 1598 N N . VAL A 1 206 ? -19.836 -1.470 9.506 1.00 95.62 206 VAL A N 1
ATOM 1599 C CA . VAL A 1 206 ? -20.564 -0.561 8.609 1.00 95.62 206 VAL A CA 1
ATOM 1600 C C . VAL A 1 206 ? -20.055 -0.676 7.176 1.00 95.62 206 VAL A C 1
ATOM 1602 O O . VAL A 1 206 ? -18.925 -1.101 6.941 1.00 95.62 206 VAL A O 1
ATOM 1605 N N . LEU A 1 207 ? -20.894 -0.305 6.211 1.00 94.38 207 LEU A N 1
ATOM 1606 C CA . LEU A 1 207 ? -20.527 -0.170 4.800 1.00 94.38 207 LEU A CA 1
ATOM 1607 C C . LEU A 1 207 ? -20.245 1.301 4.510 1.00 94.38 207 LEU A C 1
ATOM 1609 O O . LEU A 1 207 ? -21.152 2.117 4.607 1.00 94.38 207 LEU A O 1
ATOM 1613 N N . VAL A 1 208 ? -19.002 1.634 4.177 1.00 92.75 208 VAL A N 1
ATOM 1614 C CA . VAL A 1 208 ? -18.561 3.007 3.911 1.00 92.75 208 VAL A CA 1
ATOM 1615 C C . VAL A 1 208 ? -18.330 3.182 2.418 1.00 92.75 208 VAL A C 1
ATOM 1617 O O . VAL A 1 208 ? -17.550 2.436 1.829 1.00 92.75 208 VAL A O 1
ATOM 1620 N N . ASP A 1 209 ? -18.976 4.178 1.814 1.00 93.06 209 ASP A N 1
ATOM 1621 C CA . ASP A 1 209 ? -18.705 4.547 0.424 1.00 93.06 209 ASP A CA 1
ATOM 1622 C C . ASP A 1 209 ? -17.253 5.013 0.271 1.00 93.06 209 ASP A C 1
ATOM 1624 O O . ASP A 1 209 ? -16.714 5.752 1.095 1.00 93.06 209 ASP A O 1
ATOM 1628 N N . VAL A 1 210 ? -16.597 4.595 -0.799 1.00 90.62 210 VAL A N 1
ATOM 1629 C CA . VAL A 1 210 ? -15.229 5.000 -1.096 1.00 90.62 210 VAL A CA 1
ATOM 1630 C C . VAL A 1 210 ? -15.293 6.194 -2.027 1.00 90.62 210 VAL A C 1
ATOM 1632 O O . VAL A 1 210 ? -15.553 6.063 -3.223 1.00 90.62 210 VAL A O 1
ATOM 1635 N N . GLU A 1 211 ? -15.030 7.373 -1.486 1.00 87.25 211 GLU A N 1
ATOM 1636 C CA . GLU A 1 211 ? -14.963 8.588 -2.284 1.00 87.25 211 GLU A CA 1
ATOM 1637 C C . GLU A 1 211 ? -13.531 8.864 -2.740 1.00 87.25 211 GLU A C 1
ATOM 1639 O O . GLU A 1 211 ? -12.546 8.291 -2.262 1.00 87.25 211 GLU A O 1
ATOM 1644 N N . TYR A 1 212 ? -13.420 9.775 -3.698 1.00 82.25 212 TYR A N 1
ATOM 1645 C CA . TYR A 1 212 ? -12.150 10.361 -4.070 1.00 82.25 212 TYR A CA 1
ATOM 1646 C C . TYR A 1 212 ? -11.935 11.646 -3.279 1.00 82.25 212 TYR A C 1
ATOM 1648 O O . TYR A 1 212 ? -12.830 12.486 -3.189 1.00 82.25 212 TYR A O 1
ATOM 1656 N N . LYS A 1 213 ? -10.722 11.824 -2.755 1.00 69.12 213 LYS A N 1
ATOM 1657 C CA . LYS A 1 213 ? -10.265 13.130 -2.294 1.00 69.12 213 LYS A CA 1
ATOM 1658 C C . LYS A 1 213 ? -9.254 13.674 -3.284 1.00 69.12 213 LYS A C 1
ATOM 1660 O O . LYS A 1 213 ? -8.113 13.213 -3.327 1.00 69.12 213 LYS A O 1
ATOM 1665 N N . GLU A 1 214 ? -9.687 14.668 -4.046 1.00 58.19 214 GLU A N 1
ATOM 1666 C CA . GLU A 1 214 ? -8.810 15.481 -4.876 1.00 58.19 214 GLU A CA 1
ATOM 1667 C C . GLU A 1 214 ? -7.849 16.213 -3.935 1.00 58.19 214 GLU A C 1
ATOM 1669 O O . GLU A 1 214 ? -8.218 17.137 -3.210 1.00 58.19 214 GLU A O 1
ATOM 1674 N N . LYS A 1 215 ? -6.618 15.702 -3.830 1.00 53.91 215 LYS A N 1
ATOM 1675 C CA . LYS A 1 215 ? -5.542 16.475 -3.226 1.00 53.91 215 LYS A CA 1
ATOM 1676 C C . LYS A 1 215 ? -5.154 17.499 -4.273 1.00 53.91 215 LYS A C 1
ATOM 1678 O O . LYS A 1 215 ? -4.493 17.143 -5.246 1.00 53.91 215 LYS A O 1
ATOM 1683 N N . GLU A 1 216 ? -5.556 18.747 -4.059 1.00 47.78 216 GLU A N 1
ATOM 1684 C CA . GLU A 1 216 ? -4.908 19.852 -4.751 1.00 47.78 216 GLU A CA 1
ATOM 1685 C C . GLU A 1 216 ? -3.396 19.684 -4.549 1.00 47.78 216 GLU A C 1
ATOM 1687 O O . GLU A 1 216 ? -2.952 19.462 -3.409 1.00 47.78 216 GLU A O 1
ATOM 1692 N N . PRO A 1 217 ? -2.601 19.674 -5.635 1.00 47.81 217 PRO A N 1
ATOM 1693 C CA . PRO A 1 217 ? -1.162 19.613 -5.497 1.00 47.81 217 PRO A CA 1
ATOM 1694 C C . PRO A 1 217 ? -0.753 20.771 -4.583 1.00 47.81 217 PRO A C 1
ATOM 1696 O O . PRO A 1 217 ? -1.267 21.876 -4.751 1.00 47.81 217 PRO A O 1
ATOM 1699 N N . PRO A 1 218 ? 0.102 20.530 -3.575 1.00 49.78 218 PRO A N 1
ATOM 1700 C CA . PRO A 1 218 ? 0.497 21.577 -2.651 1.00 49.78 218 PRO A CA 1
ATOM 1701 C C . PRO A 1 218 ? 1.006 22.788 -3.445 1.00 49.78 218 PRO A C 1
ATOM 1703 O O . PRO A 1 218 ? 2.064 22.714 -4.069 1.00 49.78 218 PRO A O 1
ATOM 1706 N N . ASP A 1 219 ? 0.274 23.906 -3.372 1.00 45.25 219 ASP A N 1
ATOM 1707 C CA . ASP A 1 219 ? 0.501 25.189 -4.079 1.00 45.25 219 ASP A CA 1
ATOM 1708 C C . ASP A 1 219 ? 1.831 25.883 -3.686 1.00 45.25 219 ASP A C 1
ATOM 1710 O O . ASP A 1 219 ? 2.137 27.031 -3.994 1.00 45.25 219 ASP A O 1
ATOM 1714 N N . CYS A 1 220 ? 2.658 25.169 -2.933 1.00 44.12 220 CYS A N 1
ATOM 1715 C CA . CYS A 1 220 ? 3.839 25.635 -2.232 1.00 44.12 220 CYS A CA 1
ATOM 1716 C C . CYS A 1 220 ? 5.157 25.217 -2.898 1.00 44.12 220 CYS A C 1
ATOM 1718 O O . CYS A 1 220 ? 6.222 25.471 -2.336 1.00 44.12 220 CYS A O 1
ATOM 1720 N N . LEU A 1 221 ? 5.123 24.648 -4.106 1.00 51.91 221 LEU A N 1
ATOM 1721 C CA . LEU A 1 221 ? 6.327 24.440 -4.919 1.00 51.91 221 LEU A CA 1
ATOM 1722 C C . LEU A 1 221 ? 6.691 25.655 -5.785 1.00 51.91 221 LEU A C 1
ATOM 1724 O O . LEU A 1 221 ? 7.364 25.485 -6.793 1.00 51.91 221 LEU A O 1
ATOM 1728 N N . GLY A 1 222 ? 6.357 26.885 -5.369 1.00 51.31 222 GLY A N 1
ATOM 1729 C CA . GLY A 1 222 ? 6.756 28.146 -6.030 1.00 51.31 222 GLY A CA 1
ATOM 1730 C C . GLY A 1 222 ? 8.272 28.376 -6.207 1.00 51.31 222 GLY A C 1
ATOM 1731 O O . GLY A 1 222 ? 8.704 29.486 -6.490 1.00 51.31 222 GLY A O 1
ATOM 1732 N N . THR A 1 223 ? 9.090 27.340 -6.025 1.00 56.88 223 THR A N 1
ATOM 1733 C CA . THR A 1 223 ? 10.494 27.249 -6.422 1.00 56.88 223 THR A CA 1
ATOM 1734 C C . THR A 1 223 ? 10.706 25.923 -7.160 1.00 56.88 223 THR A C 1
ATOM 1736 O O . THR A 1 223 ? 11.146 24.929 -6.578 1.00 56.88 223 THR A O 1
ATOM 1739 N N . THR A 1 224 ? 10.360 25.890 -8.447 1.00 64.94 224 THR A N 1
ATOM 1740 C CA . THR A 1 224 ? 11.013 24.977 -9.395 1.00 64.94 224 THR A CA 1
ATOM 1741 C C . THR A 1 224 ? 12.509 25.270 -9.366 1.00 64.94 224 THR A C 1
ATOM 1743 O O . THR A 1 224 ? 12.895 26.438 -9.392 1.00 64.94 224 THR A O 1
ATOM 1746 N N . VAL A 1 225 ? 13.346 24.237 -9.279 1.00 71.00 225 VAL A N 1
ATOM 1747 C CA . VAL A 1 225 ? 14.809 24.396 -9.274 1.00 71.00 225 VAL A CA 1
ATOM 1748 C C . VAL A 1 225 ? 15.247 24.755 -10.688 1.00 71.00 225 VAL A C 1
ATOM 1750 O O . VAL A 1 225 ? 15.330 23.873 -11.522 1.00 71.00 225 VAL A O 1
ATOM 1753 N N . ALA A 1 226 ? 15.496 26.022 -11.002 1.00 77.62 226 ALA A N 1
ATOM 1754 C CA . ALA A 1 226 ? 15.653 26.484 -12.381 1.00 77.62 226 ALA A CA 1
ATOM 1755 C C . ALA A 1 226 ? 17.017 26.146 -13.013 1.00 77.62 226 ALA A C 1
ATOM 1757 O O . ALA A 1 226 ? 17.171 26.258 -14.229 1.00 77.62 226 ALA A O 1
ATOM 1758 N N . SER A 1 227 ? 18.021 25.761 -12.217 1.00 80.25 227 SER A N 1
ATOM 1759 C CA . SER A 1 227 ? 19.385 25.522 -12.703 1.00 80.25 227 SER A CA 1
ATOM 1760 C C . SER A 1 227 ? 20.188 24.548 -11.835 1.00 80.25 227 SER A C 1
ATOM 1762 O O . SER A 1 227 ? 19.861 24.301 -10.673 1.00 80.25 227 SER A O 1
ATOM 1764 N N . ALA A 1 228 ? 21.301 24.040 -12.377 1.00 79.50 228 ALA A N 1
ATOM 1765 C CA . ALA A 1 228 ? 22.246 23.195 -11.642 1.00 79.50 228 ALA A CA 1
ATOM 1766 C C . ALA A 1 228 ? 22.844 23.900 -10.408 1.00 79.50 228 ALA A C 1
ATOM 1768 O O . ALA A 1 228 ? 22.997 23.281 -9.358 1.00 79.50 228 ALA A O 1
ATOM 1769 N N . SER A 1 229 ? 23.106 25.212 -10.482 1.00 82.88 229 SER A N 1
ATOM 1770 C CA . SER A 1 229 ? 23.592 25.977 -9.324 1.00 82.88 229 SER A CA 1
ATOM 1771 C C . SER A 1 229 ? 22.539 26.093 -8.220 1.00 82.88 229 SER A C 1
ATOM 1773 O O . SER A 1 229 ? 22.875 26.100 -7.039 1.00 82.88 229 SER A O 1
ATOM 1775 N N . GLU A 1 230 ? 21.253 26.175 -8.582 1.00 82.56 230 GLU A N 1
ATOM 1776 C CA . GLU A 1 230 ? 20.169 26.136 -7.597 1.00 82.56 230 GLU A CA 1
ATOM 1777 C C . GLU A 1 230 ? 20.021 24.747 -6.973 1.00 82.56 230 GLU A C 1
ATOM 1779 O O . GLU A 1 230 ? 19.792 24.658 -5.766 1.00 82.56 230 GLU A O 1
ATOM 1784 N N . ALA A 1 231 ? 20.199 23.678 -7.758 1.00 81.31 231 ALA A N 1
ATOM 1785 C CA . ALA A 1 231 ? 20.224 22.303 -7.263 1.00 81.31 231 ALA A CA 1
ATOM 1786 C C . ALA A 1 231 ? 21.359 22.092 -6.248 1.00 81.31 231 ALA A C 1
ATOM 1788 O O . ALA A 1 231 ? 21.121 21.560 -5.163 1.00 81.31 231 ALA A O 1
ATOM 1789 N N . GLU A 1 232 ? 22.566 22.574 -6.556 1.00 83.94 232 GLU A N 1
ATOM 1790 C CA . GLU A 1 232 ? 23.729 22.514 -5.663 1.00 83.94 232 GLU A CA 1
ATOM 1791 C C . GLU A 1 232 ? 23.533 23.354 -4.389 1.00 83.94 232 GLU A C 1
ATOM 1793 O O . GLU A 1 232 ? 23.829 22.907 -3.281 1.00 83.94 232 GLU A O 1
ATOM 1798 N N . ALA A 1 233 ? 22.959 24.554 -4.500 1.00 85.88 233 ALA A N 1
ATOM 1799 C CA . ALA A 1 233 ? 22.614 25.348 -3.321 1.00 85.88 233 ALA A CA 1
ATOM 1800 C C . ALA A 1 233 ? 21.578 24.633 -2.431 1.00 85.88 233 ALA A C 1
ATOM 1802 O O . ALA A 1 233 ? 21.596 24.767 -1.205 1.00 85.88 233 ALA A O 1
ATOM 1803 N N . LEU A 1 234 ? 20.674 23.853 -3.035 1.00 82.31 234 LEU A N 1
ATOM 1804 C CA . LEU A 1 234 ? 19.652 23.104 -2.315 1.00 82.31 234 LEU A CA 1
ATOM 1805 C C . LEU A 1 234 ? 20.220 21.894 -1.558 1.00 82.31 234 LEU A C 1
ATOM 1807 O O . LEU A 1 234 ? 19.782 21.647 -0.435 1.00 82.31 234 LEU A O 1
ATOM 1811 N N . THR A 1 235 ? 21.193 21.166 -2.123 1.00 82.31 235 THR A N 1
ATOM 1812 C CA . THR A 1 235 ? 21.864 20.039 -1.434 1.00 82.31 235 THR A CA 1
ATOM 1813 C C . THR A 1 235 ? 22.651 20.506 -0.212 1.00 82.31 235 THR A C 1
ATOM 1815 O O . THR A 1 235 ? 22.707 19.822 0.812 1.00 82.31 235 THR A O 1
ATOM 1818 N N . GLN A 1 236 ? 23.192 21.725 -0.264 1.00 87.50 236 GLN A N 1
ATOM 1819 C CA . GLN A 1 236 ? 23.885 22.341 0.867 1.00 87.50 236 GLN A CA 1
ATOM 1820 C C . GLN A 1 236 ? 22.921 22.827 1.971 1.00 87.50 236 GLN A C 1
ATOM 1822 O O . GLN A 1 236 ? 23.301 22.866 3.146 1.00 87.50 236 GLN A O 1
ATOM 1827 N N . ASP A 1 237 ? 21.656 23.128 1.648 1.00 87.06 237 ASP A N 1
ATOM 1828 C CA . ASP A 1 237 ? 20.638 23.579 2.607 1.00 87.06 237 ASP A CA 1
ATOM 1829 C C . ASP A 1 237 ? 19.689 22.446 3.050 1.00 87.06 237 ASP A C 1
ATOM 1831 O O . ASP A 1 237 ? 18.509 22.365 2.683 1.00 87.06 237 ASP A O 1
ATOM 1835 N N . LYS A 1 238 ? 20.186 21.597 3.960 1.00 84.31 238 LYS A N 1
ATOM 1836 C CA . LYS A 1 238 ? 19.399 20.510 4.583 1.00 84.31 238 LYS A CA 1
ATOM 1837 C C . LYS A 1 238 ? 18.094 20.990 5.228 1.00 84.31 238 LYS A C 1
ATOM 1839 O O . LYS A 1 238 ? 17.124 20.232 5.303 1.00 84.31 238 LYS A O 1
ATOM 1844 N N . LYS A 1 239 ? 18.042 22.237 5.710 1.00 84.25 239 LYS A N 1
ATOM 1845 C CA . LYS A 1 239 ? 16.843 22.805 6.341 1.00 84.25 239 LYS A CA 1
ATOM 1846 C C . LYS A 1 239 ? 15.776 23.105 5.290 1.00 84.25 239 LYS A C 1
ATOM 1848 O O . LYS A 1 239 ? 14.596 22.863 5.550 1.00 84.25 239 LYS A O 1
ATOM 1853 N N . LYS A 1 240 ? 16.170 23.598 4.114 1.00 83.12 240 LYS A N 1
ATOM 1854 C CA . LYS A 1 240 ? 15.273 23.824 2.974 1.00 83.12 240 LYS A CA 1
ATOM 1855 C C . LYS A 1 240 ? 14.771 22.509 2.375 1.00 83.12 240 LYS A C 1
ATOM 1857 O O . LYS A 1 240 ? 13.566 22.401 2.169 1.00 83.12 240 LYS A O 1
ATOM 1862 N N . LEU A 1 241 ? 15.620 21.484 2.238 1.00 79.75 241 LEU A N 1
ATOM 1863 C CA . LEU A 1 241 ? 15.184 20.129 1.849 1.00 79.75 241 LEU A CA 1
ATOM 1864 C C . LEU A 1 241 ? 14.144 19.557 2.823 1.00 79.75 241 LEU A C 1
ATOM 1866 O O . LEU A 1 241 ? 13.111 19.044 2.401 1.00 79.75 241 LEU A O 1
ATOM 1870 N N . GLY A 1 242 ? 14.366 19.709 4.132 1.00 78.50 242 GLY A N 1
ATOM 1871 C CA . GLY A 1 242 ? 13.395 19.297 5.148 1.00 78.50 242 GLY A CA 1
ATOM 1872 C C . GLY A 1 242 ? 12.072 20.071 5.081 1.00 78.50 242 GLY A C 1
ATOM 1873 O O . GLY A 1 242 ? 11.015 19.501 5.344 1.00 78.50 242 GLY A O 1
ATOM 1874 N N . LYS A 1 243 ? 12.097 21.357 4.701 1.00 80.31 243 LYS A N 1
ATOM 1875 C CA . LYS A 1 243 ? 10.871 22.134 4.449 1.00 80.31 243 LYS A CA 1
ATOM 1876 C C . LYS A 1 243 ? 10.138 21.635 3.206 1.00 80.31 243 LYS A C 1
ATOM 1878 O O . LYS A 1 243 ? 8.940 21.422 3.300 1.00 80.31 243 LYS A O 1
ATOM 1883 N N . ILE A 1 244 ? 10.845 21.403 2.098 1.00 75.88 244 ILE A N 1
ATOM 1884 C CA . ILE A 1 244 ? 10.271 20.850 0.859 1.00 75.88 244 ILE A CA 1
ATOM 1885 C C . ILE A 1 244 ? 9.629 19.488 1.135 1.00 75.88 244 ILE A C 1
ATOM 1887 O O . ILE A 1 244 ? 8.483 19.276 0.758 1.00 75.88 244 ILE A O 1
ATOM 1891 N N . ALA A 1 245 ? 10.306 18.613 1.886 1.00 74.25 245 ALA A N 1
ATOM 1892 C CA . ALA A 1 245 ? 9.728 17.355 2.349 1.00 74.25 245 ALA A CA 1
ATOM 1893 C C . ALA A 1 245 ? 8.410 17.603 3.104 1.00 74.25 245 ALA A C 1
ATOM 1895 O O . ALA A 1 245 ? 7.359 17.134 2.695 1.00 74.25 245 ALA A O 1
ATOM 1896 N N . ARG A 1 246 ? 8.408 18.432 4.152 1.00 71.44 246 ARG A N 1
ATOM 1897 C CA . ARG A 1 246 ? 7.186 18.728 4.933 1.00 71.44 246 ARG A CA 1
ATOM 1898 C C . ARG A 1 246 ? 6.066 19.387 4.125 1.00 71.44 246 ARG A C 1
ATOM 1900 O O . ARG A 1 246 ? 4.904 19.295 4.509 1.00 71.44 246 ARG A O 1
ATOM 1907 N N . THR A 1 247 ? 6.414 20.069 3.042 1.00 69.12 247 THR A N 1
ATOM 1908 C CA . THR A 1 247 ? 5.466 20.645 2.094 1.00 69.12 247 THR A CA 1
ATOM 1909 C C . THR A 1 247 ? 4.815 19.573 1.212 1.00 69.12 247 THR A C 1
ATOM 1911 O O . THR A 1 247 ? 3.610 19.615 0.984 1.00 69.12 247 THR A O 1
ATOM 1914 N N . LEU A 1 248 ? 5.601 18.603 0.738 1.00 64.94 248 LEU A N 1
ATOM 1915 C CA . LEU A 1 248 ? 5.147 17.486 -0.104 1.00 64.94 248 LEU A CA 1
ATOM 1916 C C . LEU A 1 248 ? 4.410 16.406 0.675 1.00 64.94 248 LEU A C 1
ATOM 1918 O O . LEU A 1 248 ? 3.532 15.730 0.144 1.00 64.94 248 LEU A O 1
ATOM 1922 N N . PHE A 1 249 ? 4.754 16.290 1.949 1.00 67.25 249 PHE A N 1
ATOM 1923 C CA . PHE A 1 249 ? 4.090 15.457 2.928 1.00 67.25 249 PHE A CA 1
ATOM 1924 C C . PHE A 1 249 ? 3.303 16.357 3.892 1.00 67.25 249 PHE A C 1
ATOM 1926 O O . PHE A 1 249 ? 3.711 16.513 5.050 1.00 67.25 249 PHE A O 1
ATOM 1933 N N . PRO A 1 250 ? 2.231 17.036 3.427 1.00 51.41 250 PRO A N 1
ATOM 1934 C CA . PRO A 1 250 ? 1.552 18.044 4.226 1.00 51.41 250 PRO A CA 1
ATOM 1935 C C . PRO A 1 250 ? 1.076 17.429 5.541 1.00 51.41 250 PRO A C 1
ATOM 1937 O O . PRO A 1 250 ? 0.401 16.397 5.528 1.00 51.41 250 PRO A O 1
ATOM 1940 N N . LYS A 1 251 ? 1.490 18.077 6.645 1.00 45.03 251 LYS A N 1
ATOM 1941 C CA . LYS A 1 251 ? 1.183 17.777 8.058 1.00 45.03 251 LYS A CA 1
ATOM 1942 C C . LYS A 1 251 ? 0.774 16.319 8.283 1.00 45.03 251 LYS A C 1
ATOM 1944 O O . LYS A 1 251 ? -0.381 16.015 8.561 1.00 45.03 251 LYS A O 1
ATOM 1949 N N . ALA A 1 252 ? 1.734 15.415 8.136 1.00 42.47 252 ALA A N 1
ATOM 1950 C CA . ALA A 1 252 ? 1.587 14.083 8.689 1.00 42.47 252 ALA A CA 1
ATOM 1951 C C . ALA A 1 252 ? 1.703 14.187 10.217 1.00 42.47 252 ALA A C 1
ATOM 1953 O O . ALA A 1 252 ? 2.680 14.735 10.725 1.00 42.47 252 ALA A O 1
ATOM 1954 N N . ASP A 1 253 ? 0.730 13.647 10.948 1.00 39.19 253 ASP A N 1
ATOM 1955 C CA . ASP A 1 253 ? 0.795 13.556 12.414 1.00 39.19 253 ASP A CA 1
ATOM 1956 C C . ASP A 1 253 ? 1.889 12.585 12.900 1.00 39.19 253 ASP A C 1
ATOM 1958 O O . ASP A 1 253 ? 2.236 12.572 14.081 1.00 39.19 253 ASP A O 1
ATOM 1962 N N . CYS A 1 254 ? 2.479 11.800 11.987 1.00 45.66 254 CYS A N 1
ATOM 1963 C CA . CYS A 1 254 ? 3.715 11.065 12.224 1.00 45.66 254 CYS A CA 1
ATOM 1964 C C . CYS A 1 254 ? 4.587 10.989 10.958 1.00 45.66 254 CYS A C 1
ATOM 1966 O O . CYS A 1 254 ? 4.070 10.810 9.854 1.00 45.66 254 CYS A O 1
ATOM 1968 N N . ASP A 1 255 ? 5.911 11.086 11.118 1.00 49.19 255 ASP A N 1
ATOM 1969 C CA . ASP A 1 255 ? 6.885 11.051 10.010 1.00 49.19 255 ASP A CA 1
ATOM 1970 C C . ASP A 1 255 ? 6.810 9.746 9.187 1.00 49.19 255 ASP A C 1
ATOM 1972 O O . ASP A 1 255 ? 7.117 9.748 7.996 1.00 49.19 255 ASP A O 1
ATOM 1976 N N . ASP A 1 256 ? 6.327 8.657 9.794 1.00 52.22 256 ASP A N 1
ATOM 1977 C CA . ASP A 1 256 ? 6.181 7.338 9.166 1.00 52.22 256 ASP A CA 1
ATOM 1978 C C . ASP A 1 256 ? 4.821 7.156 8.462 1.00 52.22 256 ASP A C 1
ATOM 1980 O O . ASP A 1 256 ? 4.590 6.157 7.773 1.00 52.22 256 ASP A O 1
ATOM 1984 N N . CYS A 1 257 ? 3.888 8.100 8.645 1.00 50.00 257 CYS A N 1
ATOM 1985 C CA . CYS A 1 257 ? 2.474 7.986 8.274 1.00 50.00 257 CYS A CA 1
ATOM 1986 C C . CYS A 1 257 ? 2.197 8.359 6.807 1.00 50.00 257 CYS A C 1
ATOM 1988 O O . CYS A 1 257 ? 1.193 7.914 6.240 1.00 50.00 257 CYS A O 1
ATOM 1990 N N . GLN A 1 258 ? 3.108 9.080 6.158 1.00 64.06 258 GLN A N 1
ATOM 1991 C CA . GLN A 1 258 ? 3.061 9.328 4.723 1.00 64.06 258 GLN A CA 1
ATOM 1992 C C . 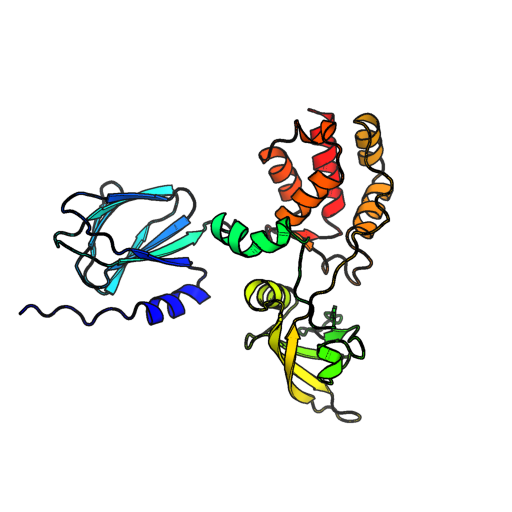GLN A 1 258 ? 4.347 8.816 4.084 1.00 64.06 258 GLN A C 1
ATOM 1994 O O . GLN A 1 258 ? 5.445 9.179 4.498 1.00 64.06 258 GLN A O 1
ATOM 1999 N N . ALA A 1 259 ? 4.192 7.945 3.094 1.00 66.00 259 ALA A N 1
ATOM 2000 C CA . ALA A 1 259 ? 5.307 7.364 2.377 1.00 66.00 259 ALA A CA 1
ATOM 2001 C C . ALA A 1 259 ? 5.024 7.451 0.878 1.00 66.00 259 ALA A C 1
ATOM 2003 O O . ALA A 1 259 ? 3.932 7.073 0.445 1.00 66.00 259 ALA A O 1
ATOM 2004 N N . LEU A 1 260 ? 5.985 7.971 0.114 1.00 66.75 260 LEU A N 1
ATOM 2005 C CA . LEU A 1 260 ? 5.925 7.960 -1.344 1.00 66.75 260 LEU A CA 1
ATOM 2006 C C . LEU A 1 260 ? 6.433 6.606 -1.819 1.00 66.75 260 LEU A C 1
ATOM 2008 O O . LEU A 1 260 ? 7.526 6.175 -1.459 1.00 66.75 260 LEU A O 1
ATOM 2012 N N . SER A 1 261 ? 5.647 5.933 -2.640 1.00 67.25 261 SER A N 1
ATOM 2013 C CA . SER A 1 261 ? 6.129 4.829 -3.457 1.00 67.25 261 SER A CA 1
ATOM 2014 C C . SER A 1 261 ? 7.183 5.318 -4.448 1.00 67.25 261 SER A C 1
ATOM 2016 O O . SER A 1 261 ? 7.311 6.509 -4.748 1.00 67.25 261 SER A O 1
ATOM 2018 N N . ARG A 1 262 ? 7.932 4.372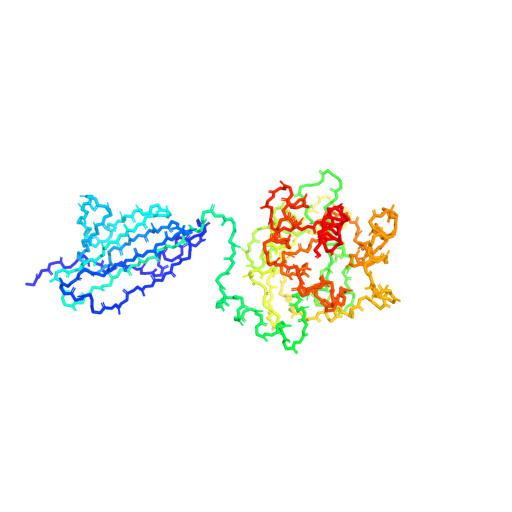 -5.010 1.00 65.38 262 ARG A N 1
ATOM 2019 C CA . ARG A 1 262 ? 8.941 4.656 -6.035 1.00 65.38 262 ARG A CA 1
ATOM 2020 C C . ARG A 1 262 ? 8.393 5.389 -7.257 1.00 65.38 262 ARG A C 1
ATOM 2022 O O . ARG A 1 262 ? 9.090 6.232 -7.815 1.00 65.38 262 ARG A O 1
ATOM 2029 N N . SER A 1 263 ? 7.161 5.093 -7.659 1.00 60.25 263 SER A N 1
ATOM 2030 C CA . SER A 1 263 ? 6.511 5.746 -8.794 1.00 60.25 263 SER A CA 1
ATOM 2031 C C . SER A 1 263 ? 5.983 7.138 -8.442 1.00 60.25 263 SER A C 1
ATOM 2033 O O . SER A 1 263 ? 6.193 8.063 -9.220 1.00 60.25 263 SER A O 1
ATOM 2035 N N . GLU A 1 264 ? 5.385 7.324 -7.260 1.00 65.62 264 GLU A N 1
ATOM 2036 C CA . GLU A 1 264 ? 4.990 8.655 -6.765 1.00 65.62 264 GLU A CA 1
ATOM 2037 C C . GLU A 1 264 ? 6.205 9.584 -6.646 1.00 65.62 264 GLU A C 1
ATOM 2039 O O . GLU A 1 264 ? 6.147 10.746 -7.044 1.00 65.62 264 GLU A O 1
ATOM 2044 N N . PHE A 1 265 ? 7.334 9.057 -6.162 1.00 71.56 265 PHE A N 1
ATOM 2045 C CA . PHE A 1 265 ? 8.585 9.803 -6.112 1.00 71.56 265 PHE A CA 1
ATOM 2046 C C . PHE A 1 265 ? 9.100 10.166 -7.511 1.00 71.56 265 PHE A C 1
ATOM 2048 O O . PHE A 1 265 ? 9.479 11.311 -7.735 1.00 71.56 265 PHE A O 1
ATOM 2055 N N . ALA A 1 266 ? 9.087 9.229 -8.464 1.00 66.62 266 ALA A N 1
ATOM 2056 C CA . ALA A 1 266 ? 9.527 9.497 -9.834 1.00 66.62 266 ALA A CA 1
ATOM 2057 C C . ALA A 1 266 ? 8.668 10.571 -10.526 1.00 66.62 266 ALA A C 1
ATOM 2059 O O . ALA A 1 266 ? 9.217 11.478 -11.147 1.00 66.62 266 ALA A O 1
ATOM 2060 N N . ALA A 1 267 ? 7.342 10.513 -10.367 1.00 66.75 267 ALA A N 1
ATOM 2061 C CA . ALA A 1 267 ? 6.429 11.519 -10.906 1.00 66.75 267 ALA A CA 1
ATOM 2062 C C . ALA A 1 267 ? 6.659 12.896 -10.266 1.00 66.75 267 ALA A C 1
ATOM 2064 O O . ALA A 1 267 ? 6.720 13.906 -10.966 1.00 66.75 267 ALA A O 1
ATOM 2065 N N . PHE A 1 268 ? 6.860 12.935 -8.943 1.00 73.12 268 PHE A N 1
ATOM 2066 C CA . PHE A 1 268 ? 7.233 14.163 -8.248 1.00 73.12 268 PHE A CA 1
ATOM 2067 C C . PHE A 1 268 ? 8.525 14.755 -8.827 1.00 73.12 268 PHE A C 1
ATOM 2069 O O . PHE A 1 268 ? 8.546 15.924 -9.208 1.00 73.12 268 PHE A O 1
ATOM 2076 N N . VAL A 1 269 ? 9.576 13.941 -8.949 1.00 71.88 269 VAL A N 1
ATOM 2077 C CA . VAL A 1 269 ? 10.873 14.353 -9.497 1.00 71.88 269 VAL A CA 1
ATOM 2078 C C . VAL A 1 269 ? 10.730 14.939 -10.900 1.00 71.88 269 VAL A C 1
ATOM 2080 O O . VAL A 1 269 ? 11.269 16.012 -11.148 1.00 71.88 269 VAL A O 1
ATOM 2083 N N . GLN A 1 270 ? 9.967 14.286 -11.779 1.00 70.06 270 GLN A N 1
ATOM 2084 C CA . GLN A 1 270 ? 9.706 14.769 -13.139 1.00 70.06 270 GLN A CA 1
ATOM 2085 C C . GLN A 1 270 ? 8.939 16.094 -13.166 1.00 70.06 270 GLN A C 1
ATOM 2087 O O . GLN A 1 270 ? 9.188 16.925 -14.030 1.00 70.06 270 GLN A O 1
ATOM 2092 N N . SER A 1 271 ? 8.009 16.303 -12.231 1.00 69.31 271 SER A N 1
ATOM 2093 C CA . SER A 1 271 ? 7.238 17.550 -12.155 1.00 69.31 271 SER A CA 1
ATOM 2094 C C . SER A 1 271 ? 8.016 18.720 -11.541 1.00 69.31 271 SER A C 1
ATOM 2096 O O . SER A 1 271 ? 7.693 19.878 -11.797 1.00 69.31 271 SER A O 1
ATOM 2098 N N . TRP A 1 272 ? 9.007 18.427 -10.694 1.00 71.31 272 TRP A N 1
ATOM 2099 C CA . TRP A 1 272 ? 9.675 19.422 -9.855 1.00 71.31 272 TRP A CA 1
ATOM 2100 C C . TRP A 1 272 ? 11.067 19.821 -10.357 1.00 71.31 272 TRP A C 1
ATOM 2102 O O . TRP A 1 272 ? 11.464 20.980 -10.200 1.00 71.31 272 TRP A O 1
ATOM 2112 N N . LEU A 1 27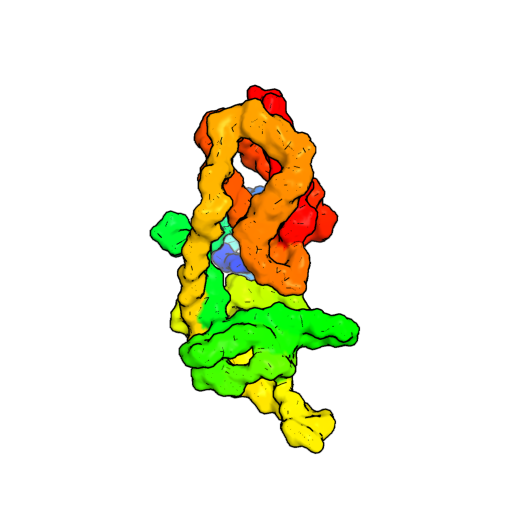3 ? 11.803 18.887 -10.965 1.00 69.25 273 LEU A N 1
ATOM 2113 C CA . LEU A 1 273 ? 13.038 19.198 -11.677 1.00 69.25 273 LEU A CA 1
ATOM 2114 C C . LEU A 1 273 ? 12.697 19.621 -13.114 1.00 69.25 273 LEU A C 1
ATOM 2116 O O . LEU A 1 273 ? 11.925 18.929 -13.774 1.00 69.25 273 LEU A O 1
ATOM 2120 N N . PRO A 1 274 ? 13.265 20.726 -13.629 1.00 66.75 274 PRO A N 1
ATOM 2121 C CA . PRO A 1 274 ? 13.106 21.088 -15.028 1.00 66.75 274 PRO A CA 1
ATOM 2122 C C . PRO A 1 274 ? 13.662 19.992 -15.926 1.00 66.75 274 PRO A C 1
ATOM 2124 O O . PRO A 1 274 ? 14.626 19.317 -15.558 1.00 66.75 274 PRO A O 1
ATOM 2127 N N . GLU A 1 275 ? 13.136 19.920 -17.150 1.00 64.44 275 GLU A N 1
ATOM 2128 C CA . GLU A 1 275 ? 13.581 18.981 -18.185 1.00 64.44 275 GLU A CA 1
ATOM 2129 C C . GLU A 1 275 ? 15.112 18.904 -18.289 1.00 64.44 275 GLU A C 1
ATOM 2131 O O . GLU A 1 275 ? 15.662 17.807 -18.329 1.00 64.44 275 GLU A O 1
ATOM 2136 N N . ILE A 1 276 ? 15.789 20.056 -18.189 1.00 53.12 276 ILE A N 1
ATOM 2137 C CA . ILE A 1 276 ? 17.247 20.207 -18.306 1.00 53.12 276 ILE A CA 1
ATOM 2138 C C . ILE A 1 276 ? 18.059 19.439 -17.248 1.00 53.12 276 ILE A C 1
ATOM 2140 O O . ILE A 1 276 ? 19.210 19.116 -17.499 1.00 53.12 276 ILE A O 1
ATOM 2144 N N . LEU A 1 277 ? 17.482 19.157 -16.073 1.00 60.53 277 LEU A N 1
ATOM 2145 C CA . LEU A 1 277 ? 18.110 18.355 -15.011 1.00 60.53 277 LEU A CA 1
ATOM 2146 C C . LEU A 1 277 ? 17.629 16.898 -15.024 1.00 60.53 277 LEU A C 1
ATOM 2148 O O . LEU A 1 277 ? 18.157 16.064 -14.293 1.00 60.53 277 LEU A O 1
ATOM 2152 N N . THR A 1 278 ? 16.604 16.588 -15.822 1.00 62.38 278 THR A N 1
ATOM 2153 C CA . THR A 1 278 ? 16.006 15.248 -15.907 1.00 62.38 278 THR A CA 1
ATOM 2154 C C . THR A 1 278 ? 16.434 14.472 -17.147 1.00 62.38 278 THR A C 1
ATOM 2156 O O . THR A 1 278 ? 16.401 13.245 -17.106 1.00 62.38 278 THR A O 1
ATOM 2159 N N . THR A 1 279 ? 16.878 15.146 -18.217 1.00 61.81 279 THR A N 1
ATOM 2160 C CA . THR A 1 279 ? 17.339 14.505 -19.461 1.00 61.81 279 THR A CA 1
ATOM 2161 C C . THR A 1 279 ? 18.516 13.556 -19.250 1.00 61.81 279 THR A C 1
ATOM 2163 O O . THR A 1 279 ? 18.601 12.549 -19.950 1.00 61.81 279 THR A O 1
ATOM 2166 N N . ASP A 1 280 ? 19.357 13.819 -18.248 1.00 62.84 280 ASP A N 1
ATOM 2167 C CA . ASP A 1 280 ? 20.549 13.013 -17.959 1.00 62.84 280 ASP A CA 1
ATOM 2168 C C . ASP A 1 280 ? 20.381 12.067 -16.755 1.00 62.84 280 ASP A C 1
ATOM 2170 O O . ASP A 1 280 ? 21.241 11.226 -16.478 1.00 62.84 280 ASP A O 1
ATOM 2174 N N . LEU A 1 281 ? 19.247 12.139 -16.048 1.00 74.38 281 LEU A N 1
ATOM 2175 C CA . LEU A 1 281 ? 18.934 11.208 -14.965 1.00 74.38 281 LEU A CA 1
ATOM 2176 C C . LEU A 1 281 ? 18.346 9.917 -15.537 1.00 74.38 281 LEU A C 1
ATOM 2178 O O . LEU A 1 281 ? 17.133 9.767 -15.691 1.00 74.38 281 LEU A O 1
ATOM 2182 N N . ASP A 1 282 ? 19.211 8.940 -15.804 1.00 80.19 282 ASP A N 1
ATOM 2183 C CA . ASP A 1 282 ? 18.754 7.610 -16.190 1.00 80.19 282 ASP A CA 1
ATOM 2184 C C . ASP A 1 282 ? 17.905 6.945 -15.080 1.00 80.19 282 ASP A C 1
ATOM 2186 O O . ASP A 1 282 ? 18.008 7.222 -13.876 1.00 80.19 282 ASP A O 1
ATOM 2190 N N . SER A 1 283 ? 17.038 6.010 -15.481 1.00 73.38 283 SER A N 1
ATOM 2191 C CA . SER A 1 283 ? 16.159 5.278 -14.554 1.00 73.38 283 SER A CA 1
ATOM 2192 C C . SER A 1 283 ? 16.934 4.548 -13.447 1.00 73.38 283 SER A C 1
ATOM 2194 O O . SER A 1 283 ? 16.415 4.331 -12.346 1.00 73.38 283 SER A O 1
ATOM 2196 N N . LYS A 1 284 ? 18.201 4.206 -13.707 1.00 81.44 284 LYS A N 1
ATOM 2197 C CA . LYS A 1 284 ? 19.117 3.553 -12.770 1.00 81.44 284 LYS A CA 1
ATOM 2198 C C . LYS A 1 284 ? 19.594 4.508 -11.671 1.00 81.44 284 LYS A C 1
ATOM 2200 O O . LYS A 1 284 ? 19.732 4.089 -10.521 1.00 81.44 284 LYS A O 1
ATOM 2205 N N . THR A 1 285 ? 19.800 5.777 -11.986 1.00 82.69 285 THR A N 1
ATOM 2206 C CA . THR A 1 285 ? 20.210 6.821 -11.045 1.00 82.69 285 THR A CA 1
ATOM 2207 C C . THR A 1 285 ? 19.069 7.166 -10.103 1.00 82.69 285 THR A C 1
ATOM 2209 O O . THR A 1 285 ? 19.261 7.149 -8.884 1.00 82.69 285 THR A O 1
ATOM 2212 N N . VAL A 1 286 ? 17.853 7.331 -10.635 1.00 79.19 286 VAL A N 1
ATOM 2213 C CA . VAL A 1 286 ? 16.639 7.513 -9.821 1.00 79.19 286 VAL A CA 1
ATOM 2214 C C . VAL A 1 286 ? 16.422 6.308 -8.897 1.00 79.19 286 VAL A C 1
ATOM 2216 O O . VAL A 1 286 ? 16.185 6.471 -7.700 1.00 79.19 286 VAL A O 1
ATOM 2219 N N . ALA A 1 287 ? 16.587 5.084 -9.415 1.00 77.75 287 ALA A N 1
ATOM 2220 C CA . ALA A 1 287 ? 16.508 3.855 -8.622 1.00 77.75 287 ALA A CA 1
ATOM 2221 C C . ALA A 1 287 ? 17.513 3.825 -7.463 1.00 77.75 287 ALA A C 1
ATOM 2223 O O . ALA A 1 287 ? 17.172 3.444 -6.342 1.00 77.75 287 ALA A O 1
ATOM 2224 N N . LYS A 1 288 ? 18.759 4.220 -7.736 1.00 86.44 288 LYS A N 1
ATOM 2225 C CA . LYS A 1 288 ? 19.848 4.231 -6.758 1.00 86.44 288 LYS A CA 1
ATOM 2226 C C . LYS A 1 288 ? 19.638 5.301 -5.688 1.00 86.44 288 LYS A C 1
ATOM 2228 O O . LYS A 1 288 ? 19.939 5.042 -4.525 1.00 86.44 288 LYS A O 1
ATOM 2233 N N . ALA A 1 289 ? 19.123 6.472 -6.063 1.00 85.69 289 ALA A N 1
ATOM 2234 C CA . ALA A 1 289 ? 18.742 7.516 -5.118 1.00 85.69 289 ALA A CA 1
ATOM 2235 C C . ALA A 1 289 ? 17.605 7.032 -4.207 1.00 85.69 289 ALA A C 1
ATOM 2237 O O . ALA A 1 289 ? 17.726 7.114 -2.987 1.00 85.69 289 ALA A O 1
ATOM 2238 N N . PHE A 1 290 ? 16.555 6.436 -4.782 1.00 83.19 290 PHE A N 1
ATOM 2239 C CA . PHE A 1 290 ? 15.431 5.880 -4.024 1.00 83.19 290 PHE A CA 1
ATOM 2240 C C . PHE A 1 290 ? 15.885 4.821 -3.009 1.00 83.19 290 PHE A C 1
ATOM 2242 O O . PHE A 1 290 ? 15.564 4.916 -1.826 1.00 83.19 290 PHE A O 1
ATOM 2249 N N . ALA A 1 291 ? 16.726 3.874 -3.436 1.00 84.56 291 ALA A N 1
ATOM 2250 C CA . ALA A 1 291 ? 17.259 2.813 -2.578 1.00 84.56 291 ALA A CA 1
ATOM 2251 C C . ALA A 1 291 ? 18.101 3.322 -1.387 1.00 84.56 291 ALA A C 1
ATOM 2253 O O . ALA A 1 291 ? 18.331 2.576 -0.438 1.00 84.56 291 ALA A O 1
ATOM 2254 N N . ARG A 1 292 ? 18.582 4.575 -1.410 1.00 86.25 292 ARG A N 1
ATOM 2255 C CA . ARG A 1 292 ? 19.263 5.184 -0.251 1.00 86.25 292 ARG A CA 1
ATOM 2256 C C . ARG A 1 292 ? 18.293 5.618 0.850 1.00 86.25 292 ARG A C 1
ATOM 2258 O O . ARG A 1 292 ? 18.702 5.646 2.013 1.00 86.25 292 ARG A O 1
ATOM 2265 N N . GLY A 1 293 ? 17.061 5.976 0.488 1.00 82.25 293 GLY A N 1
ATOM 2266 C CA . GLY A 1 293 ? 15.995 6.310 1.436 1.00 82.25 293 GLY A CA 1
ATOM 2267 C C . GLY A 1 293 ? 15.192 5.095 1.883 1.00 82.25 293 GLY A C 1
ATOM 2268 O O . GLY A 1 293 ? 14.862 4.996 3.055 1.00 82.25 293 GLY A O 1
ATOM 2269 N N . ASP A 1 294 ? 14.958 4.141 0.983 1.00 82.75 294 ASP A N 1
ATOM 2270 C CA . ASP A 1 294 ? 14.213 2.899 1.239 1.00 82.75 294 ASP A CA 1
ATOM 2271 C C . ASP A 1 294 ? 15.089 1.838 1.938 1.00 82.75 294 ASP A C 1
ATOM 2273 O O . ASP A 1 294 ? 15.378 0.760 1.411 1.00 82.75 294 ASP A O 1
ATOM 2277 N N . LYS A 1 295 ? 15.615 2.176 3.123 1.00 78.94 295 LYS A N 1
ATOM 2278 C CA . LYS A 1 295 ? 16.574 1.321 3.851 1.00 78.94 295 LYS A CA 1
ATOM 2279 C C . LYS A 1 295 ? 15.967 0.004 4.322 1.00 78.94 295 LYS A C 1
ATOM 2281 O O . LYS A 1 295 ? 16.695 -0.981 4.447 1.00 78.94 295 LYS A O 1
ATOM 2286 N N . ASP A 1 296 ? 14.670 -0.001 4.603 1.00 74.56 296 ASP A N 1
ATOM 2287 C CA . ASP A 1 296 ? 13.921 -1.186 5.012 1.00 74.56 296 ASP A CA 1
ATOM 2288 C C . ASP A 1 296 ? 13.449 -2.034 3.820 1.00 74.56 296 ASP A C 1
ATOM 2290 O O . ASP A 1 296 ? 12.954 -3.141 4.026 1.00 74.56 296 ASP A O 1
ATOM 2294 N N . ARG A 1 297 ? 13.681 -1.566 2.581 1.00 73.62 297 ARG A N 1
ATOM 2295 C CA . ARG A 1 297 ? 13.247 -2.209 1.331 1.00 73.62 297 ARG A CA 1
ATOM 2296 C C . ARG A 1 297 ? 11.731 -2.392 1.265 1.00 73.62 297 ARG A C 1
ATOM 2298 O O . ARG A 1 297 ? 11.249 -3.337 0.636 1.00 73.62 297 ARG A O 1
ATOM 2305 N N . SER A 1 298 ? 10.987 -1.506 1.919 1.00 69.56 298 SER A N 1
ATOM 2306 C CA . SER A 1 298 ? 9.528 -1.488 1.885 1.00 69.56 298 SER A CA 1
ATOM 2307 C C . SER A 1 298 ? 8.989 -1.078 0.510 1.00 69.56 298 SER A C 1
ATOM 2309 O O . SER A 1 298 ? 7.828 -1.350 0.200 1.00 69.56 298 SER A O 1
ATOM 2311 N N . GLY A 1 299 ? 9.821 -0.452 -0.330 1.00 74.88 299 GLY A N 1
ATOM 2312 C CA . GLY A 1 299 ? 9.406 0.155 -1.592 1.00 74.88 299 GLY A CA 1
ATOM 2313 C C . GLY A 1 299 ? 8.834 1.560 -1.406 1.00 74.88 299 GLY A C 1
ATOM 2314 O O . GLY A 1 299 ? 8.228 2.102 -2.338 1.00 74.88 299 GLY A O 1
ATOM 2315 N N . TYR A 1 300 ? 9.024 2.151 -0.222 1.00 76.00 300 TYR A N 1
ATOM 2316 C CA . TYR A 1 300 ? 8.496 3.456 0.140 1.00 76.00 300 TYR A CA 1
ATOM 2317 C C . TYR A 1 300 ? 9.560 4.337 0.795 1.00 76.00 300 TYR A C 1
ATOM 2319 O O . TYR A 1 300 ? 10.467 3.862 1.467 1.00 76.00 300 TYR A O 1
ATOM 2327 N N . ILE A 1 301 ? 9.424 5.648 0.616 1.00 79.00 301 ILE A N 1
ATOM 2328 C CA . ILE A 1 301 ? 10.257 6.648 1.288 1.00 79.00 301 ILE A CA 1
ATOM 2329 C C . ILE A 1 301 ? 9.370 7.507 2.181 1.00 79.00 301 ILE A C 1
ATOM 2331 O O . ILE A 1 301 ? 8.371 8.074 1.731 1.00 79.00 301 ILE A O 1
ATOM 2335 N N . THR A 1 302 ? 9.706 7.572 3.465 1.00 80.62 302 THR A N 1
ATOM 2336 C CA . THR A 1 302 ? 8.971 8.386 4.440 1.00 80.62 302 THR A CA 1
ATOM 2337 C C . THR A 1 302 ? 9.357 9.862 4.329 1.00 80.62 302 THR A C 1
ATOM 2339 O O . THR A 1 302 ? 10.331 10.220 3.658 1.00 80.62 302 THR A O 1
ATOM 2342 N N . VAL A 1 303 ? 8.652 10.739 5.052 1.00 79.88 303 VAL A N 1
ATOM 2343 C CA . VAL A 1 303 ? 9.032 12.161 5.191 1.00 79.88 303 VAL A CA 1
ATOM 2344 C C . VAL A 1 303 ? 10.467 12.306 5.705 1.00 79.88 303 VAL A C 1
ATOM 2346 O O . VAL A 1 303 ? 11.188 13.227 5.317 1.00 79.88 303 VAL A O 1
ATOM 2349 N N . ARG A 1 304 ? 10.888 11.383 6.577 1.00 80.12 304 ARG A N 1
ATOM 2350 C CA . ARG A 1 304 ? 12.223 11.354 7.174 1.00 80.12 304 ARG A CA 1
ATOM 2351 C C . ARG A 1 304 ? 13.296 10.936 6.171 1.00 80.12 304 ARG A C 1
ATOM 2353 O O . ARG A 1 304 ? 14.403 11.475 6.218 1.00 80.12 304 ARG A O 1
ATOM 2360 N N . ASP A 1 305 ? 12.978 10.000 5.281 1.00 84.00 305 ASP A N 1
ATOM 2361 C CA . ASP A 1 305 ? 13.923 9.471 4.292 1.00 84.00 305 ASP A CA 1
ATOM 2362 C C . ASP A 1 305 ? 14.024 10.360 3.053 1.00 84.00 305 ASP A C 1
ATOM 2364 O O . ASP A 1 305 ? 15.071 10.420 2.407 1.00 84.00 305 ASP A O 1
ATOM 2368 N N . PHE A 1 306 ? 12.962 11.101 2.743 1.00 84.38 306 PHE A N 1
ATOM 2369 C CA . PHE A 1 306 ? 12.868 11.921 1.545 1.00 84.38 306 PHE A CA 1
ATOM 2370 C C . PHE A 1 306 ? 14.025 12.922 1.363 1.00 84.38 306 PHE A C 1
ATOM 2372 O O . PHE A 1 306 ? 14.576 12.961 0.262 1.00 84.38 306 PHE A O 1
ATOM 2379 N N . PRO A 1 307 ? 14.490 13.676 2.386 1.00 84.94 307 PRO A N 1
ATOM 2380 C CA . PRO A 1 307 ? 15.661 14.538 2.234 1.00 84.94 307 PRO A CA 1
ATOM 2381 C C . PRO A 1 307 ? 16.924 13.792 1.785 1.00 84.94 307 PRO A C 1
ATOM 2383 O O . PRO A 1 307 ? 17.712 14.358 1.037 1.00 84.94 307 PRO A O 1
ATOM 2386 N N . LEU A 1 308 ? 17.117 12.534 2.205 1.00 86.25 308 LEU A N 1
ATOM 2387 C CA . LEU A 1 308 ? 18.277 11.721 1.811 1.00 86.25 308 LEU A CA 1
ATOM 2388 C C . LEU A 1 308 ? 18.193 11.291 0.345 1.00 86.25 308 LEU A C 1
ATOM 2390 O O . LEU A 1 308 ? 19.203 11.266 -0.358 1.00 86.25 308 LEU A O 1
ATOM 2394 N N . VAL A 1 309 ? 16.988 10.943 -0.105 1.00 86.88 309 VAL A N 1
ATOM 2395 C CA . VAL A 1 309 ? 16.725 10.567 -1.497 1.00 86.88 309 VAL A CA 1
ATOM 2396 C C . VAL A 1 309 ? 16.908 11.775 -2.406 1.00 86.88 309 VAL A C 1
ATOM 2398 O O . VAL A 1 309 ? 17.572 11.673 -3.435 1.00 86.88 309 VAL A O 1
ATOM 2401 N N . LEU A 1 310 ? 16.354 12.921 -2.005 1.00 84.31 310 LEU A N 1
ATOM 2402 C CA . LEU A 1 310 ? 16.412 14.154 -2.775 1.00 84.31 310 LEU A CA 1
ATOM 2403 C C . LEU A 1 310 ? 17.844 14.687 -2.887 1.00 84.31 310 LEU A C 1
ATOM 2405 O O . LEU A 1 310 ? 18.269 15.050 -3.976 1.00 84.31 310 LEU A O 1
ATOM 2409 N N . ASP A 1 311 ? 18.609 14.653 -1.794 1.00 86.06 311 ASP A N 1
ATOM 2410 C CA . ASP A 1 311 ? 20.035 15.000 -1.790 1.00 86.06 311 ASP A CA 1
ATOM 2411 C C . ASP A 1 311 ? 20.841 14.105 -2.745 1.00 86.06 311 ASP A C 1
ATOM 2413 O O . ASP A 1 311 ? 21.589 14.593 -3.590 1.00 86.06 311 ASP A O 1
ATOM 2417 N N . ALA A 1 312 ? 20.627 12.785 -2.686 1.00 87.25 312 ALA A N 1
ATOM 2418 C CA . ALA A 1 312 ? 21.300 11.841 -3.576 1.00 87.25 312 ALA A CA 1
ATOM 2419 C C . ALA A 1 312 ? 20.953 12.057 -5.056 1.00 87.25 312 ALA A C 1
ATOM 2421 O O . ALA A 1 312 ? 21.815 11.868 -5.915 1.00 87.25 312 ALA A O 1
ATOM 2422 N N . LEU A 1 313 ? 19.705 12.425 -5.343 1.00 85.25 313 LEU A N 1
ATOM 2423 C CA . LEU A 1 313 ? 19.225 12.694 -6.692 1.00 85.25 313 LEU A CA 1
ATOM 2424 C C . LEU A 1 313 ? 19.817 13.996 -7.247 1.00 85.25 313 LEU A C 1
ATOM 2426 O O . LEU A 1 313 ? 20.352 13.997 -8.350 1.00 85.25 313 LEU A O 1
ATOM 2430 N N . LEU A 1 314 ? 19.772 15.083 -6.474 1.00 84.44 314 LEU A N 1
ATOM 2431 C CA . LEU A 1 314 ? 20.325 16.379 -6.871 1.00 84.44 314 LEU A CA 1
ATOM 2432 C C . LEU A 1 314 ? 21.845 16.310 -7.050 1.00 84.44 314 LEU A C 1
ATOM 2434 O O . LEU A 1 314 ? 22.368 16.845 -8.019 1.00 84.44 314 LEU A O 1
ATOM 2438 N N . ALA A 1 315 ? 22.554 15.593 -6.173 1.00 84.69 315 ALA A N 1
ATOM 2439 C CA . ALA A 1 315 ? 23.989 15.366 -6.325 1.00 84.69 315 ALA A CA 1
ATOM 2440 C C . ALA A 1 315 ? 24.327 14.590 -7.609 1.00 84.69 315 ALA A C 1
ATOM 2442 O O . ALA A 1 315 ? 25.362 14.839 -8.220 1.00 84.69 315 ALA A O 1
ATOM 2443 N N . ALA A 1 316 ? 23.466 13.654 -8.021 1.00 84.19 316 ALA A N 1
ATOM 2444 C CA . ALA A 1 316 ? 23.638 12.946 -9.283 1.00 84.19 316 ALA A CA 1
ATOM 2445 C C . ALA A 1 316 ? 23.335 13.845 -10.490 1.00 84.19 316 ALA A C 1
ATOM 2447 O O . ALA A 1 316 ? 24.080 13.797 -11.459 1.00 84.19 316 ALA A O 1
ATOM 2448 N N . ALA A 1 317 ? 22.305 14.691 -10.404 1.00 80.50 317 ALA A N 1
ATOM 2449 C CA . ALA A 1 317 ? 21.948 15.644 -11.454 1.00 80.50 317 ALA A CA 1
ATOM 2450 C C . ALA A 1 317 ? 23.017 16.729 -11.669 1.00 80.50 317 ALA A C 1
ATOM 2452 O O . ALA A 1 317 ? 23.226 17.156 -12.790 1.00 80.50 317 ALA A O 1
ATOM 2453 N N . VAL A 1 318 ? 23.703 17.170 -10.607 1.00 82.44 318 VAL A N 1
ATOM 2454 C CA . VAL A 1 318 ? 24.816 18.138 -10.701 1.00 82.44 318 VAL A CA 1
ATOM 2455 C C . VAL A 1 318 ? 26.088 17.503 -11.282 1.00 82.44 318 VAL A C 1
ATOM 2457 O O . VAL A 1 318 ? 26.936 18.207 -11.822 1.00 82.44 318 VAL A O 1
ATOM 2460 N N . ALA A 1 319 ? 26.252 16.186 -11.132 1.00 82.81 319 ALA A N 1
ATOM 2461 C CA . ALA A 1 319 ? 27.424 15.459 -11.615 1.00 82.81 319 ALA A CA 1
ATOM 2462 C C . ALA A 1 319 ? 27.305 14.981 -13.072 1.00 82.81 319 ALA A C 1
ATOM 2464 O O . ALA A 1 319 ? 28.325 14.594 -13.647 1.00 82.81 319 ALA A O 1
ATOM 2465 N N . ALA A 1 320 ? 26.083 14.938 -13.608 1.00 79.00 320 ALA A N 1
ATOM 2466 C CA . ALA A 1 320 ? 25.788 14.632 -15.004 1.00 79.00 320 ALA A CA 1
ATOM 2467 C C . ALA A 1 320 ? 25.988 15.881 -15.874 1.00 79.00 320 ALA A C 1
ATOM 2469 O O . ALA A 1 320 ? 26.569 15.721 -16.970 1.00 79.00 320 ALA A O 1
#

Radius of gyration: 24.93 Å; chains: 1; bounding box: 50×73×61 Å